Protein AF-N1PBR9-F1 (afdb_monomer_lite)

Structure (mmCIF, N/CA/C/O backbone):
data_AF-N1PBR9-F1
#
_entry.id   AF-N1PBR9-F1
#
loop_
_atom_site.group_PDB
_atom_site.id
_atom_site.type_symbol
_atom_site.label_atom_id
_atom_site.label_alt_id
_atom_site.label_comp_id
_atom_site.label_asym_id
_atom_site.label_entity_id
_atom_site.label_seq_id
_atom_site.pdbx_PDB_ins_code
_atom_site.Cartn_x
_atom_site.Cartn_y
_atom_site.Cartn_z
_atom_site.occupancy
_atom_site.B_iso_or_equiv
_atom_site.auth_seq_id
_atom_site.auth_comp_id
_atom_site.auth_asym_id
_atom_site.auth_atom_id
_atom_site.pdbx_PDB_model_num
ATOM 1 N N . MET A 1 1 ? -12.567 4.730 81.112 1.00 33.62 1 MET A N 1
ATOM 2 C CA . MET A 1 1 ? -11.938 4.204 82.342 1.00 33.62 1 MET A CA 1
ATOM 3 C C . MET A 1 1 ? -12.317 2.742 82.436 1.00 33.62 1 MET A C 1
ATOM 5 O O . MET A 1 1 ? -13.503 2.486 82.541 1.00 33.62 1 MET A O 1
ATOM 9 N N . ALA A 1 2 ? -11.451 1.747 82.374 1.00 33.56 2 ALA A N 1
ATOM 10 C CA . ALA A 1 2 ? -10.069 1.577 81.931 1.00 33.56 2 ALA A CA 1
ATOM 11 C C . ALA A 1 2 ? -9.987 0.059 81.630 1.00 33.56 2 ALA A C 1
ATOM 13 O O . ALA A 1 2 ? -10.599 -0.722 82.354 1.00 33.56 2 ALA A O 1
ATOM 14 N N . ASP A 1 3 ? -9.549 -0.323 80.434 1.00 34.41 3 ASP A N 1
ATOM 15 C CA . ASP A 1 3 ? -8.311 -1.086 80.205 1.00 34.41 3 ASP A CA 1
ATOM 16 C C . ASP A 1 3 ? -8.097 -2.312 81.109 1.00 34.41 3 ASP A C 1
ATOM 18 O O . ASP A 1 3 ? -7.864 -2.178 82.310 1.00 34.41 3 ASP A O 1
ATOM 22 N N . ASN A 1 4 ? -8.113 -3.507 80.505 1.00 34.72 4 ASN A N 1
ATOM 23 C CA . ASN A 1 4 ? -6.909 -4.336 80.349 1.00 34.72 4 ASN A CA 1
ATOM 24 C C . ASN A 1 4 ? -7.246 -5.730 79.780 1.00 34.72 4 ASN A C 1
ATOM 26 O O . ASN A 1 4 ? -7.845 -6.572 80.445 1.00 34.72 4 ASN A O 1
ATOM 30 N N . ASP A 1 5 ? -6.782 -5.956 78.552 1.00 43.47 5 ASP A N 1
ATOM 31 C CA . ASP A 1 5 ? -6.245 -7.232 78.048 1.00 43.47 5 ASP A CA 1
ATOM 32 C C . ASP A 1 5 ? -5.007 -7.644 78.898 1.00 43.47 5 ASP A C 1
ATOM 34 O O . ASP A 1 5 ? -4.444 -6.751 79.545 1.00 43.47 5 ASP A O 1
ATOM 38 N N . PRO A 1 6 ? -4.501 -8.909 78.916 1.00 52.16 6 PRO A N 1
ATOM 39 C CA . PRO A 1 6 ? -3.874 -9.474 77.708 1.00 52.16 6 PRO A CA 1
ATOM 40 C C . PRO A 1 6 ? -3.752 -11.018 77.556 1.00 52.16 6 PRO A C 1
ATOM 42 O O . PRO A 1 6 ? -3.771 -11.793 78.505 1.00 52.16 6 PRO A O 1
ATOM 45 N N . ALA A 1 7 ? -3.524 -11.407 76.294 1.00 33.56 7 ALA A N 1
ATOM 46 C CA . ALA A 1 7 ? -2.543 -12.363 75.741 1.00 33.56 7 ALA A CA 1
ATOM 47 C C . ALA A 1 7 ? -2.193 -13.696 76.452 1.00 33.56 7 ALA A C 1
ATOM 49 O O . ALA A 1 7 ? -1.732 -13.731 77.589 1.00 33.56 7 ALA A O 1
ATOM 50 N N . GLY A 1 8 ? -2.172 -14.790 75.672 1.00 28.12 8 GLY A N 1
ATOM 51 C CA . GLY A 1 8 ? -1.494 -16.039 76.055 1.00 28.12 8 GLY A CA 1
ATOM 52 C C . GLY A 1 8 ? -1.524 -17.138 74.986 1.00 28.12 8 GLY A C 1
ATOM 53 O O . GLY A 1 8 ? -2.580 -17.645 74.644 1.00 28.12 8 GLY A O 1
ATOM 54 N N . ALA A 1 9 ? -0.354 -17.490 74.455 1.00 30.72 9 ALA A N 1
ATOM 55 C CA . ALA A 1 9 ? -0.103 -18.292 73.256 1.00 30.72 9 ALA A CA 1
ATOM 56 C C . ALA A 1 9 ? -0.171 -19.843 73.385 1.00 30.72 9 ALA A C 1
ATOM 58 O O . ALA A 1 9 ? -0.004 -20.403 74.460 1.00 30.72 9 ALA A O 1
ATOM 59 N N . SER A 1 10 ? -0.178 -20.491 72.205 1.00 28.92 10 SER A N 1
ATOM 60 C CA . SER A 1 10 ? 0.671 -21.646 71.814 1.00 28.92 10 SER A CA 1
ATOM 61 C C . SER A 1 10 ? 0.211 -23.114 72.013 1.00 28.92 10 SER A C 1
ATOM 63 O O . SER A 1 10 ? 0.213 -23.654 73.109 1.00 28.92 10 SER A O 1
ATOM 65 N N . ALA A 1 11 ? 0.017 -23.773 70.857 1.00 29.67 11 ALA A N 1
ATOM 66 C CA . ALA A 1 11 ? 0.585 -25.060 70.401 1.00 29.67 11 ALA A CA 1
ATOM 67 C C . ALA A 1 11 ? 0.164 -26.460 70.942 1.00 29.67 11 ALA A C 1
ATOM 69 O O . ALA A 1 11 ? 0.349 -26.806 72.099 1.00 29.67 11 ALA A O 1
ATOM 70 N N . ARG A 1 12 ? -0.107 -27.318 69.931 1.00 26.86 12 ARG A N 1
ATOM 71 C CA . ARG A 1 12 ? 0.251 -28.751 69.718 1.00 26.86 12 ARG A CA 1
ATOM 72 C C . ARG A 1 12 ? -0.557 -29.903 70.351 1.00 26.86 12 ARG A C 1
ATOM 74 O O . ARG A 1 12 ? -0.462 -30.141 71.540 1.00 26.86 12 ARG A O 1
ATOM 81 N N . SER A 1 13 ? -1.075 -30.741 69.426 1.00 26.36 13 SER A N 1
ATOM 82 C CA . SER A 1 13 ? -0.966 -32.225 69.337 1.00 26.36 13 SER A CA 1
ATOM 83 C C . SER A 1 13 ? -1.618 -33.032 70.483 1.00 26.36 13 SER A C 1
ATOM 85 O O . SER A 1 13 ? -1.345 -32.791 71.643 1.00 26.36 13 SER A O 1
ATOM 87 N N . THR A 1 14 ? -2.411 -34.094 70.303 1.00 27.39 14 THR A N 1
ATOM 88 C CA . THR A 1 14 ? -2.142 -35.354 69.577 1.00 27.39 14 THR A CA 1
ATOM 89 C C . THR A 1 14 ? -3.382 -36.275 69.735 1.00 27.39 14 THR A C 1
ATOM 91 O O . THR A 1 14 ? -4.002 -36.236 70.790 1.00 27.39 14 THR A O 1
ATOM 94 N N . THR A 1 15 ? -3.690 -37.118 68.732 1.00 27.70 15 THR A N 1
ATOM 95 C CA . THR A 1 15 ? -4.330 -38.470 68.785 1.00 27.70 15 THR A CA 1
ATOM 96 C C . THR A 1 15 ? -5.423 -38.814 69.811 1.00 27.70 15 THR A C 1
ATOM 98 O O . THR A 1 15 ? -5.169 -38.770 71.005 1.00 27.70 15 THR A O 1
ATOM 101 N N . THR A 1 16 ? -6.515 -39.454 69.352 1.00 29.06 16 THR A N 1
ATOM 102 C CA . THR A 1 16 ? -6.900 -40.837 69.749 1.00 29.06 16 THR A CA 1
ATOM 103 C C . THR A 1 16 ? -7.915 -41.438 68.758 1.00 29.06 16 THR A C 1
ATOM 105 O O . THR A 1 16 ? -8.771 -40.746 68.218 1.00 29.06 16 THR A O 1
ATOM 108 N N . LYS A 1 17 ? -7.732 -42.737 68.494 1.00 28.59 17 LYS A N 1
ATOM 109 C CA . LYS A 1 17 ? -8.441 -43.648 67.581 1.00 28.59 17 LYS A CA 1
ATOM 110 C C . LYS A 1 17 ? -9.797 -44.135 68.128 1.00 28.59 17 LYS A C 1
ATOM 112 O O . LYS A 1 17 ? -9.914 -44.341 69.328 1.00 28.59 17 LYS A O 1
ATOM 117 N N . MET A 1 18 ? -10.707 -44.509 67.225 1.00 27.50 18 MET A N 1
ATOM 118 C CA . MET A 1 18 ? -11.674 -45.629 67.329 1.00 27.50 18 MET A CA 1
ATOM 119 C C . MET A 1 18 ? -12.255 -45.802 65.911 1.00 27.50 18 MET A C 1
ATOM 121 O O . MET A 1 18 ? -12.870 -44.876 65.407 1.00 27.50 18 MET A O 1
ATOM 125 N N . HIS A 1 19 ? -11.869 -46.764 65.069 1.00 26.48 19 HIS A N 1
ATOM 126 C CA . HIS A 1 19 ? -11.998 -48.228 65.108 1.00 26.48 19 HIS A CA 1
ATOM 127 C C . HIS A 1 19 ? -13.442 -48.725 65.270 1.00 26.48 19 HIS A C 1
ATOM 129 O O . HIS A 1 19 ? -13.967 -48.803 66.376 1.00 26.48 19 HIS A O 1
ATOM 135 N N . SER A 1 20 ? -14.058 -49.076 64.140 1.00 29.73 20 SER A N 1
ATOM 136 C CA . SER A 1 20 ? -15.074 -50.124 64.020 1.00 29.73 20 SER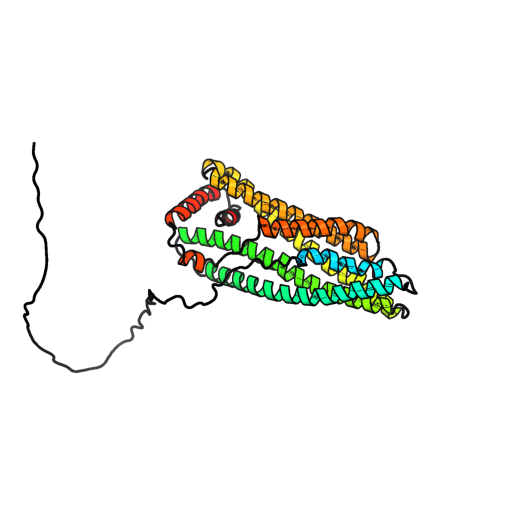 A CA 1
ATOM 137 C C . SER A 1 20 ? -14.987 -50.700 62.602 1.00 29.73 20 SER A C 1
ATOM 139 O O . SER A 1 20 ? -15.473 -50.120 61.635 1.00 29.73 20 SER A O 1
ATOM 141 N N . ASP A 1 21 ? -14.245 -51.800 62.525 1.00 26.98 21 ASP A N 1
ATOM 142 C CA . ASP A 1 21 ? -14.400 -52.957 61.635 1.00 26.98 21 ASP A CA 1
ATOM 143 C C . ASP A 1 21 ? -15.890 -53.326 61.422 1.00 26.98 21 ASP A C 1
ATOM 145 O O . ASP A 1 21 ? -16.723 -52.971 62.248 1.00 26.98 21 ASP A O 1
ATOM 149 N N . VAL A 1 22 ? -16.389 -54.080 60.442 1.00 27.45 22 VAL A N 1
ATOM 150 C CA . VAL A 1 22 ? -15.920 -54.867 59.293 1.00 27.45 22 VAL A CA 1
ATOM 151 C C . VAL A 1 22 ? -17.232 -55.337 58.636 1.00 27.45 22 VAL A C 1
ATOM 153 O O . VAL A 1 22 ? -18.154 -55.716 59.352 1.00 27.45 22 VAL A O 1
ATOM 156 N N . HIS A 1 23 ? -17.338 -55.336 57.306 1.00 26.47 23 HIS A N 1
ATOM 157 C CA . HIS A 1 23 ? -17.746 -56.529 56.549 1.00 26.47 23 HIS A CA 1
ATOM 158 C C . HIS A 1 23 ? -17.636 -56.273 55.046 1.00 26.47 23 HIS A C 1
ATOM 160 O O . HIS A 1 23 ? -18.429 -55.569 54.428 1.00 26.47 23 HIS A O 1
ATOM 166 N N . ILE A 1 24 ? -16.598 -56.882 54.480 1.00 28.94 24 ILE A N 1
ATOM 167 C CA . ILE A 1 24 ? -16.508 -57.235 53.072 1.00 28.94 24 ILE A CA 1
ATOM 168 C C . ILE A 1 24 ? -17.339 -58.507 52.905 1.00 28.94 24 ILE A C 1
ATOM 170 O O . ILE A 1 24 ? -17.034 -59.512 53.545 1.00 28.94 24 ILE A O 1
ATOM 174 N N . GLU A 1 25 ? -18.312 -58.489 52.003 1.00 26.33 25 GLU A N 1
ATOM 175 C CA . GLU A 1 25 ? -18.668 -59.677 51.236 1.00 26.33 25 GLU A CA 1
ATOM 176 C C . GLU A 1 25 ? -18.738 -59.292 49.758 1.00 26.33 25 GLU A C 1
ATOM 178 O O . GLU A 1 25 ? -19.136 -58.190 49.381 1.00 26.33 25 GLU A O 1
ATOM 183 N N . LYS A 1 26 ? -18.176 -60.173 48.943 1.00 29.69 26 LYS A N 1
ATOM 184 C CA . LYS A 1 26 ? -17.685 -59.950 47.590 1.00 29.69 26 LYS A CA 1
ATOM 185 C C . LYS A 1 26 ? -18.401 -60.947 46.680 1.00 29.69 26 LYS A C 1
ATOM 187 O O . LYS A 1 26 ? -18.638 -62.067 47.113 1.00 29.69 26 LYS A O 1
ATOM 192 N N . GLN A 1 27 ? -18.540 -60.557 45.409 1.00 26.22 27 GLN A N 1
ATOM 193 C CA . GLN A 1 27 ? -18.928 -61.343 44.219 1.00 26.22 27 GLN A CA 1
ATOM 194 C C . GLN A 1 27 ? -20.432 -61.433 43.929 1.00 26.22 27 GLN A C 1
ATOM 196 O O . GLN A 1 27 ? -21.230 -61.603 44.834 1.00 26.22 27 GLN A O 1
ATOM 201 N N . ALA A 1 28 ? -20.905 -61.427 42.683 1.00 27.44 28 ALA A N 1
ATOM 202 C CA . ALA A 1 28 ? -20.399 -61.063 41.352 1.00 27.44 28 ALA A CA 1
ATOM 203 C C . ALA A 1 28 ? -21.596 -61.276 40.396 1.00 27.44 28 ALA A C 1
ATOM 205 O O . ALA A 1 28 ? -22.366 -62.211 40.614 1.00 27.44 28 ALA A O 1
ATOM 206 N N . GLY A 1 29 ? -21.744 -60.470 39.340 1.00 25.52 29 GLY A N 1
ATOM 207 C CA . GLY A 1 29 ? -22.698 -60.754 38.257 1.00 25.52 29 GLY A CA 1
ATOM 208 C C . GLY A 1 29 ? -23.013 -59.550 37.366 1.00 25.52 29 GLY A C 1
ATOM 209 O O . GLY A 1 29 ? -23.749 -58.668 37.796 1.00 25.52 29 GLY A O 1
ATOM 210 N N . ASP A 1 30 ? -22.433 -59.563 36.159 1.00 26.23 30 ASP A N 1
ATOM 211 C CA . ASP A 1 30 ? -22.590 -58.676 34.984 1.00 26.23 30 ASP A CA 1
ATOM 212 C C . ASP A 1 30 ? -23.921 -57.914 34.881 1.00 26.23 30 ASP A C 1
ATOM 214 O O . ASP A 1 30 ? -25.004 -58.490 34.968 1.00 26.23 30 ASP A O 1
ATOM 218 N N . GLU A 1 31 ? -23.894 -56.581 34.800 1.00 28.83 31 GLU A N 1
ATOM 219 C CA . GLU A 1 31 ? -23.613 -55.743 33.610 1.00 28.83 31 GLU A CA 1
ATOM 220 C C . GLU A 1 31 ? -24.717 -55.791 32.541 1.00 28.83 31 GLU A C 1
ATOM 222 O O . GLU A 1 31 ? -24.696 -56.545 31.570 1.00 28.83 31 GLU A O 1
ATOM 227 N N . GLY A 1 32 ? -25.688 -54.891 32.724 1.00 25.67 32 GLY A N 1
ATOM 228 C CA . GLY A 1 32 ? -26.696 -54.531 31.743 1.00 25.67 32 GLY A CA 1
ATOM 229 C C . GLY A 1 32 ? -26.711 -53.023 31.484 1.00 25.67 32 GLY A C 1
ATOM 230 O O . GLY A 1 32 ? -26.728 -52.214 32.407 1.00 25.67 32 GLY A O 1
ATOM 231 N N . SER A 1 33 ? -26.841 -52.686 30.202 1.00 28.17 33 SER A N 1
ATOM 232 C CA . SER A 1 33 ? -27.353 -51.428 29.641 1.00 28.17 33 SER A CA 1
ATOM 233 C C . SER A 1 33 ? -26.440 -50.189 29.616 1.00 28.17 33 SER A C 1
ATOM 235 O O . SER A 1 33 ? -25.954 -49.654 30.604 1.00 28.17 33 SER A O 1
ATOM 237 N N . THR A 1 34 ? -26.260 -49.724 28.385 1.00 30.27 34 THR A N 1
ATOM 238 C CA . THR A 1 34 ? -25.451 -48.612 27.899 1.00 30.27 34 THR A CA 1
ATOM 239 C C . THR A 1 34 ? -25.966 -47.238 28.339 1.00 30.27 34 THR A C 1
ATOM 241 O O . THR A 1 34 ? -26.946 -46.735 27.789 1.00 30.27 34 THR A O 1
ATOM 244 N N . LEU A 1 35 ? -25.219 -46.582 29.227 1.00 27.52 35 LEU A N 1
ATOM 245 C CA . LEU A 1 35 ? -25.154 -45.127 29.377 1.00 27.52 35 LEU A CA 1
ATOM 246 C C . LEU A 1 35 ? -23.745 -44.700 28.947 1.00 27.52 35 LEU A C 1
ATOM 248 O O . LEU A 1 35 ? -22.765 -45.022 29.613 1.00 27.52 35 LEU A O 1
ATOM 252 N N . ARG A 1 36 ? -23.621 -44.041 27.786 1.00 26.59 36 ARG A N 1
ATOM 253 C CA . ARG A 1 36 ? -22.345 -43.460 27.351 1.00 26.59 36 ARG A CA 1
ATOM 254 C C . ARG A 1 36 ? -22.194 -42.085 27.977 1.00 26.59 36 ARG A C 1
ATOM 256 O O . ARG A 1 36 ? -22.931 -41.154 27.665 1.00 26.59 36 ARG A O 1
ATOM 263 N N . ASP A 1 37 ? -21.239 -42.065 28.886 1.00 26.28 37 ASP A N 1
ATOM 264 C CA . ASP A 1 37 ? -20.917 -41.017 29.821 1.00 26.28 37 ASP A CA 1
ATOM 265 C C . ASP A 1 37 ? -20.308 -39.780 29.155 1.00 26.28 37 ASP A C 1
ATOM 267 O O . ASP A 1 37 ? -19.660 -39.828 28.105 1.00 26.28 37 ASP A O 1
ATOM 271 N N . SER A 1 38 ? -20.553 -38.661 29.817 1.00 26.28 38 SER A N 1
ATOM 272 C CA . SER A 1 38 ? -20.124 -37.325 29.455 1.00 26.28 38 SER A CA 1
ATOM 273 C C . SER A 1 38 ? -18.649 -37.167 29.812 1.00 26.28 38 SER A C 1
ATOM 275 O O . SER A 1 38 ? -18.298 -37.102 30.985 1.00 26.28 38 SER A O 1
ATOM 277 N N . SER A 1 39 ? -17.764 -37.055 28.818 1.00 24.52 39 SER A N 1
ATOM 278 C CA . SER A 1 39 ? -16.369 -36.678 29.063 1.00 24.52 39 SER A CA 1
ATOM 279 C C . SER A 1 39 ? -16.293 -35.183 29.388 1.00 24.52 39 SER A C 1
ATOM 281 O O . SER A 1 39 ? -16.106 -34.330 28.516 1.00 24.52 39 SER A O 1
ATOM 283 N N . VAL A 1 40 ? -16.497 -34.879 30.667 1.00 27.53 40 VAL A N 1
ATOM 284 C CA . VAL A 1 40 ? -16.118 -33.631 31.323 1.00 27.53 40 VAL A CA 1
ATOM 285 C C . VAL A 1 40 ? -14.619 -33.440 31.098 1.00 27.53 40 VAL A C 1
ATOM 287 O O . VAL A 1 40 ? -13.805 -34.212 31.598 1.00 27.53 40 VAL A O 1
ATOM 290 N N . TYR A 1 41 ? -14.244 -32.428 30.315 1.00 25.72 41 TYR A N 1
ATOM 291 C CA . TYR A 1 41 ? -12.859 -31.977 30.269 1.00 25.72 41 TYR A CA 1
ATOM 292 C C . TYR A 1 41 ? -12.533 -31.359 31.629 1.00 25.72 41 TYR A C 1
ATOM 294 O O . TYR A 1 41 ? -12.964 -30.246 31.933 1.00 25.72 41 TYR A O 1
ATOM 302 N N . HIS A 1 42 ? -11.809 -32.120 32.446 1.00 23.45 42 HIS A N 1
ATOM 303 C CA . HIS A 1 42 ? -11.084 -31.607 33.595 1.00 23.45 42 HIS A CA 1
ATOM 304 C C . HIS A 1 42 ? -10.135 -30.513 33.087 1.00 23.45 42 HIS A C 1
ATOM 306 O O . HIS A 1 42 ? -9.304 -30.755 32.211 1.00 23.45 42 HIS A O 1
ATOM 312 N N . VAL A 1 43 ? -10.316 -29.291 33.581 1.00 30.70 43 VAL A N 1
ATOM 313 C CA . VAL A 1 43 ? -9.314 -28.234 33.460 1.00 30.70 43 VAL A CA 1
ATOM 314 C C . VAL A 1 43 ? -8.227 -28.603 34.461 1.00 30.70 43 VAL A C 1
ATOM 316 O O . VAL A 1 43 ? -8.448 -28.508 35.666 1.00 30.70 43 VAL A O 1
ATOM 319 N N . ASP A 1 44 ? -7.099 -29.105 33.964 1.00 26.98 44 ASP A N 1
ATOM 320 C CA . ASP A 1 44 ? -5.870 -29.180 34.748 1.00 26.98 44 ASP A CA 1
ATOM 321 C C . ASP A 1 44 ? -5.356 -27.749 34.945 1.00 26.98 44 ASP A C 1
ATOM 323 O O . ASP A 1 44 ? -4.733 -27.155 34.061 1.00 26.98 44 ASP A O 1
ATOM 327 N N 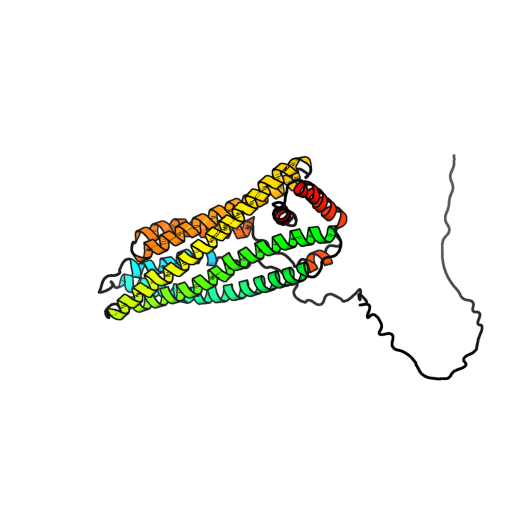. ASP A 1 45 ? -5.660 -27.181 36.110 1.00 37.97 45 ASP A N 1
ATOM 328 C CA . ASP A 1 45 ? -4.906 -26.066 36.668 1.00 37.97 45 ASP A CA 1
ATOM 329 C C . ASP A 1 45 ? -3.497 -26.573 37.017 1.00 37.97 45 ASP A C 1
ATOM 331 O O . ASP A 1 45 ? -3.339 -27.584 37.700 1.00 37.97 45 ASP A O 1
ATOM 335 N N . HIS A 1 46 ? -2.478 -25.840 36.559 1.00 36.16 46 HIS A N 1
ATOM 336 C CA . HIS A 1 46 ? -1.037 -26.102 36.712 1.00 36.16 46 HIS A CA 1
ATOM 337 C C . HIS A 1 46 ? -0.378 -27.023 35.673 1.00 36.16 46 HIS A C 1
ATOM 339 O O . HIS A 1 46 ? 0.253 -28.024 36.007 1.00 36.16 46 HIS A O 1
ATOM 345 N N . GLN A 1 47 ? -0.352 -26.578 34.415 1.00 27.64 47 GLN A N 1
ATOM 346 C CA . GLN A 1 47 ? 0.795 -26.865 33.549 1.00 27.64 47 GLN A CA 1
ATOM 347 C C . GLN A 1 47 ? 1.776 -25.680 33.598 1.00 27.64 47 GLN A C 1
ATOM 349 O O . GLN A 1 47 ? 1.370 -24.554 33.299 1.00 27.64 47 GLN A O 1
ATOM 354 N N . PRO A 1 48 ? 3.056 -25.879 33.976 1.00 30.36 48 PRO A N 1
ATOM 355 C CA . PRO A 1 48 ? 4.061 -24.840 33.816 1.00 30.36 48 PRO A CA 1
ATOM 356 C C . PRO A 1 48 ? 4.176 -24.524 32.324 1.00 30.36 48 PRO A C 1
ATOM 358 O O . PRO A 1 48 ? 4.338 -25.425 31.500 1.00 30.36 48 PRO A O 1
ATOM 361 N N . ILE A 1 49 ? 4.039 -23.240 31.994 1.00 39.22 49 ILE A N 1
ATOM 362 C CA . ILE A 1 49 ? 4.169 -22.688 30.646 1.00 39.22 49 ILE A CA 1
ATOM 363 C C . ILE A 1 49 ? 5.559 -23.069 30.129 1.00 39.22 49 ILE A C 1
ATOM 365 O O . ILE A 1 49 ? 6.551 -22.424 30.452 1.00 39.22 49 ILE A O 1
ATOM 369 N N . GLY A 1 50 ? 5.644 -24.157 29.366 1.00 33.47 50 GLY A N 1
ATOM 370 C CA . GLY A 1 50 ? 6.804 -24.419 28.529 1.00 33.47 50 GLY A CA 1
ATOM 371 C C . GLY A 1 50 ? 6.883 -23.322 27.473 1.00 33.47 50 GLY A C 1
ATOM 372 O O . GLY A 1 50 ? 5.846 -22.950 26.922 1.00 33.47 50 GLY A O 1
ATOM 373 N N . ASP A 1 51 ? 8.097 -22.827 27.216 1.00 38.97 51 ASP A N 1
ATOM 374 C CA . ASP A 1 51 ? 8.488 -21.743 26.297 1.00 38.97 51 ASP A CA 1
ATOM 375 C C . ASP A 1 51 ? 8.084 -21.981 24.823 1.00 38.97 51 ASP A C 1
ATOM 377 O O . ASP A 1 51 ? 8.898 -21.964 23.899 1.00 38.97 51 ASP A O 1
ATOM 381 N N . SER A 1 52 ? 6.804 -22.219 24.562 1.00 41.41 52 SER A N 1
ATOM 382 C CA . SER A 1 52 ? 6.244 -22.171 23.221 1.00 41.41 52 SER A CA 1
ATOM 383 C C . SER A 1 52 ? 6.096 -20.695 22.858 1.00 41.41 52 SER A C 1
ATOM 385 O O . SER A 1 52 ? 5.444 -19.961 23.604 1.00 41.41 52 SER A O 1
ATOM 387 N N . PRO A 1 53 ? 6.692 -20.217 21.750 1.00 50.19 53 PRO A N 1
ATOM 388 C CA . PRO A 1 53 ? 6.624 -18.809 21.394 1.00 50.19 53 PRO A CA 1
ATOM 389 C C . PRO A 1 53 ? 5.159 -18.409 21.229 1.00 50.19 53 PRO A C 1
ATOM 391 O O . PRO A 1 53 ? 4.465 -18.900 20.337 1.00 50.19 53 PRO A O 1
ATOM 394 N N . VAL A 1 54 ? 4.697 -17.530 22.118 1.00 56.50 54 VAL A N 1
ATOM 395 C CA . VAL A 1 54 ? 3.331 -17.007 22.126 1.00 56.50 54 VAL A CA 1
ATOM 396 C C . VAL A 1 54 ? 2.997 -16.493 20.722 1.00 56.50 54 VAL A C 1
ATOM 398 O O . VAL A 1 54 ? 3.752 -15.673 20.181 1.00 56.50 54 VAL A O 1
ATOM 401 N N . PRO A 1 55 ? 1.900 -16.957 20.095 1.00 58.47 55 PRO A N 1
ATOM 402 C CA . PRO A 1 55 ? 1.545 -16.508 18.762 1.00 58.47 55 PRO A CA 1
ATOM 403 C C . PRO A 1 55 ? 1.144 -15.029 18.835 1.00 58.47 55 PRO A C 1
ATOM 405 O O . PRO A 1 55 ? 0.150 -14.650 19.463 1.00 58.47 55 PRO A O 1
ATOM 408 N N . LYS A 1 56 ? 1.984 -14.194 18.220 1.00 64.06 56 LYS A N 1
ATOM 409 C CA . LYS A 1 56 ? 1.941 -12.734 18.278 1.00 64.06 56 LYS A CA 1
ATOM 410 C C . LYS A 1 56 ? 1.790 -12.179 16.870 1.00 64.06 56 LYS A C 1
ATOM 412 O O . LYS A 1 56 ? 2.586 -12.518 15.993 1.00 64.06 56 LYS A O 1
ATOM 417 N N . TYR A 1 57 ? 0.808 -11.304 16.672 1.00 59.94 57 TYR A N 1
ATOM 418 C CA . TYR A 1 57 ? 0.750 -10.472 15.479 1.00 59.94 57 TYR A CA 1
ATOM 419 C C . TYR A 1 57 ? 1.918 -9.491 15.539 1.00 59.94 57 TYR A C 1
ATOM 421 O O . TYR A 1 57 ? 2.024 -8.689 16.474 1.00 59.94 57 TYR A O 1
ATOM 429 N N . ARG A 1 58 ? 2.824 -9.603 14.569 1.00 63.38 58 ARG A N 1
ATOM 430 C CA . ARG A 1 58 ? 3.959 -8.698 14.421 1.00 63.38 58 ARG A CA 1
ATOM 431 C C . ARG A 1 58 ? 3.696 -7.810 13.228 1.00 63.38 58 ARG A C 1
ATOM 433 O O . ARG A 1 58 ? 3.497 -8.317 12.128 1.00 63.38 58 ARG A O 1
ATOM 440 N N . ASN A 1 59 ? 3.754 -6.505 13.446 1.00 59.44 59 ASN A N 1
ATOM 441 C CA . ASN A 1 59 ? 3.754 -5.521 12.384 1.00 59.44 59 ASN A CA 1
ATOM 442 C C . ASN A 1 59 ? 5.067 -5.663 11.602 1.00 59.44 59 ASN A C 1
ATOM 444 O O . ASN A 1 59 ? 6.088 -5.051 11.925 1.00 59.44 59 ASN A O 1
ATOM 448 N N . SER A 1 60 ? 5.057 -6.549 10.609 1.00 58.16 60 SER A N 1
ATOM 449 C CA . SER A 1 60 ? 6.223 -6.860 9.792 1.00 58.16 60 SER A CA 1
ATOM 450 C C . SER A 1 60 ? 6.324 -5.989 8.555 1.00 58.16 60 SER A C 1
ATOM 452 O O . SER A 1 60 ? 7.162 -6.310 7.724 1.00 58.16 60 SER A O 1
ATOM 454 N N . LEU A 1 61 ? 5.543 -4.900 8.470 1.00 53.03 61 LEU A N 1
ATOM 455 C CA . LEU A 1 61 ? 5.575 -3.947 7.368 1.00 53.03 61 LEU A CA 1
ATOM 456 C C . LEU A 1 61 ? 7.029 -3.513 7.129 1.00 53.03 61 LEU A C 1
ATOM 458 O O . LEU A 1 61 ? 7.600 -2.704 7.879 1.00 53.03 61 LEU A O 1
ATOM 462 N N . LEU A 1 62 ? 7.672 -4.138 6.146 1.00 53.06 62 LEU A N 1
ATOM 463 C CA . LEU A 1 62 ? 9.048 -3.842 5.807 1.00 53.06 62 LEU A CA 1
ATOM 464 C C . LEU A 1 62 ? 9.063 -2.430 5.221 1.00 53.06 62 LEU A C 1
ATOM 466 O O . LEU A 1 62 ? 8.143 -2.000 4.525 1.00 53.06 62 LEU A O 1
ATOM 470 N N . ALA A 1 63 ? 10.138 -1.686 5.488 1.00 50.31 63 ALA A N 1
ATOM 471 C CA . ALA A 1 63 ? 10.344 -0.357 4.904 1.00 50.31 63 ALA A CA 1
ATOM 472 C C . ALA A 1 63 ? 10.301 -0.376 3.355 1.00 50.31 63 ALA A C 1
ATOM 474 O O . ALA A 1 63 ? 10.178 0.671 2.724 1.00 50.31 63 ALA A O 1
ATOM 475 N N . VAL A 1 64 ? 10.361 -1.577 2.764 1.00 52.56 64 VAL A N 1
ATOM 476 C CA . VAL A 1 64 ? 10.294 -1.907 1.337 1.00 52.56 64 VAL A CA 1
ATOM 477 C C . VAL A 1 64 ? 8.996 -1.437 0.661 1.00 52.56 64 VAL A C 1
ATOM 479 O O . VAL A 1 64 ? 9.017 -1.173 -0.533 1.00 52.56 64 VAL A O 1
ATOM 482 N N . ILE A 1 65 ? 7.900 -1.194 1.389 1.00 50.38 65 ILE A N 1
ATOM 483 C CA . ILE A 1 65 ? 6.658 -0.653 0.794 1.00 50.38 65 ILE A CA 1
ATOM 484 C C . ILE A 1 65 ? 6.863 0.734 0.160 1.00 50.38 65 ILE A C 1
ATOM 486 O O . ILE A 1 65 ? 6.261 1.041 -0.865 1.00 50.38 65 ILE A O 1
ATOM 490 N N . GLY A 1 66 ? 7.785 1.549 0.689 1.00 52.09 66 GLY A N 1
ATOM 491 C CA . GLY A 1 66 ? 8.186 2.811 0.049 1.00 52.09 66 GLY A CA 1
ATOM 492 C C . GLY A 1 66 ? 9.017 2.634 -1.233 1.00 52.09 66 GLY A C 1
ATOM 493 O O . GLY A 1 66 ? 9.285 3.610 -1.927 1.00 52.09 66 GLY A O 1
ATOM 494 N N . TYR A 1 67 ? 9.433 1.406 -1.556 1.00 62.34 67 TYR A N 1
ATOM 495 C CA . TYR A 1 67 ? 10.286 1.081 -2.698 1.00 62.34 67 TYR A CA 1
ATOM 496 C C . TYR A 1 67 ? 9.512 0.541 -3.902 1.00 62.34 67 TYR A C 1
ATOM 498 O O . TYR A 1 67 ? 10.137 0.354 -4.942 1.00 62.34 67 TYR A O 1
ATOM 506 N N . LEU A 1 68 ? 8.196 0.303 -3.830 1.00 64.69 68 LEU A N 1
ATOM 507 C CA . LEU A 1 68 ? 7.430 -0.109 -5.016 1.00 64.69 68 LEU A CA 1
ATOM 508 C C . LEU A 1 68 ? 7.390 1.012 -6.062 1.00 64.69 68 LEU A C 1
ATOM 510 O O . LEU A 1 68 ? 7.744 0.770 -7.213 1.00 64.69 68 LEU A O 1
ATOM 514 N N . ASP A 1 69 ? 7.083 2.242 -5.641 1.00 69.81 69 ASP A N 1
ATOM 515 C CA . ASP A 1 69 ? 7.159 3.436 -6.498 1.00 69.81 69 ASP A CA 1
ATOM 516 C C . ASP A 1 69 ? 8.566 3.624 -7.080 1.00 69.81 69 ASP A C 1
ATOM 518 O O . ASP A 1 69 ? 8.733 3.973 -8.248 1.00 69.81 69 ASP A O 1
ATOM 522 N N . LEU A 1 70 ? 9.591 3.347 -6.266 1.00 72.94 70 LEU A N 1
ATOM 523 C CA . LEU A 1 70 ? 10.982 3.448 -6.688 1.00 72.94 70 LEU A CA 1
ATOM 524 C C . LEU A 1 70 ? 11.339 2.366 -7.709 1.00 72.94 70 LEU A C 1
ATOM 526 O O . LEU A 1 70 ? 11.956 2.683 -8.714 1.00 72.94 70 LEU A O 1
ATOM 530 N N . THR A 1 71 ? 10.954 1.113 -7.454 1.00 74.12 71 THR A N 1
ATOM 531 C CA . THR A 1 71 ? 11.241 -0.048 -8.310 1.00 74.12 71 THR A CA 1
ATOM 532 C C . THR A 1 71 ? 10.559 0.099 -9.659 1.00 74.12 71 THR A C 1
ATOM 534 O O . THR A 1 71 ? 11.166 -0.192 -10.684 1.00 74.12 71 THR A O 1
ATOM 537 N N . ASN A 1 72 ? 9.320 0.583 -9.646 1.00 75.94 72 ASN A N 1
ATOM 538 C CA . ASN A 1 72 ? 8.577 0.933 -10.841 1.00 75.94 72 ASN A CA 1
ATOM 539 C C . ASN A 1 72 ? 9.335 2.004 -11.645 1.00 75.94 72 ASN A C 1
ATOM 541 O O . ASN A 1 72 ? 9.693 1.761 -12.788 1.00 75.94 72 ASN A O 1
ATOM 545 N N . ALA A 1 73 ? 9.756 3.098 -11.000 1.00 81.44 73 ALA A N 1
ATOM 546 C CA . ALA A 1 73 ? 10.504 4.176 -11.651 1.00 81.44 73 ALA A CA 1
ATOM 547 C C . ALA A 1 73 ? 11.898 3.786 -12.201 1.00 81.44 73 ALA A C 1
ATOM 549 O O . ALA A 1 73 ? 12.528 4.593 -12.891 1.00 81.44 73 ALA A O 1
ATOM 550 N N . LEU A 1 74 ? 12.416 2.584 -11.915 1.00 82.81 74 LEU A N 1
ATOM 551 C CA . LEU A 1 74 ? 13.704 2.115 -12.447 1.00 82.81 74 LEU A CA 1
ATOM 552 C C . LEU A 1 74 ? 13.655 1.751 -13.934 1.00 82.81 74 LEU A C 1
ATOM 554 O O . LEU A 1 74 ? 14.712 1.590 -14.550 1.00 82.81 74 LEU A O 1
ATOM 558 N N . ASP A 1 75 ? 12.463 1.649 -14.516 1.00 84.12 75 ASP A N 1
ATOM 559 C CA . ASP A 1 75 ? 12.262 1.518 -15.958 1.00 84.12 75 ASP A CA 1
ATOM 560 C C . ASP A 1 75 ? 12.495 2.840 -16.724 1.00 84.12 75 ASP A C 1
ATOM 562 O O . ASP A 1 75 ? 12.552 2.839 -17.957 1.00 84.12 75 ASP A O 1
ATOM 566 N N . PHE A 1 76 ? 12.739 3.953 -16.012 1.00 86.19 76 PHE A N 1
ATOM 567 C CA . PHE A 1 76 ? 13.033 5.279 -16.568 1.00 86.19 76 PHE A CA 1
ATOM 568 C C . PHE A 1 76 ? 14.001 5.265 -17.749 1.00 86.19 76 PHE A C 1
ATOM 570 O O . PHE A 1 76 ? 13.680 5.856 -18.786 1.00 86.19 76 PHE A O 1
ATOM 577 N N . PRO A 1 77 ? 15.165 4.589 -17.670 1.00 83.88 77 PRO A N 1
ATOM 578 C CA . PRO A 1 77 ? 16.102 4.606 -18.774 1.00 83.88 77 PRO A CA 1
ATOM 579 C C . PRO A 1 77 ? 15.528 3.946 -20.032 1.00 83.88 77 PRO A C 1
ATOM 581 O O . PRO A 1 77 ? 15.784 4.439 -21.131 1.00 83.88 77 PRO A O 1
ATOM 584 N N . ALA A 1 78 ? 14.752 2.865 -19.862 1.00 82.19 78 ALA A N 1
ATOM 585 C CA . ALA A 1 78 ? 14.115 2.101 -20.936 1.00 82.19 78 ALA A CA 1
ATOM 586 C C . ALA A 1 78 ? 13.020 2.907 -21.638 1.00 82.19 78 ALA A C 1
ATOM 588 O O . ALA A 1 78 ? 12.955 2.907 -22.864 1.00 82.19 78 ALA A O 1
ATOM 589 N N . ASN A 1 79 ? 12.227 3.659 -20.877 1.00 84.38 79 ASN A N 1
ATOM 590 C CA . ASN A 1 79 ? 11.114 4.425 -21.429 1.00 84.38 79 ASN A CA 1
ATOM 591 C C . ASN A 1 79 ? 11.544 5.794 -21.988 1.00 84.38 79 ASN A C 1
ATOM 593 O O . ASN A 1 79 ? 10.988 6.249 -22.987 1.00 84.38 79 ASN A O 1
ATOM 597 N N . VAL A 1 80 ? 12.549 6.456 -21.396 1.00 85.62 80 VAL A N 1
ATOM 598 C CA . VAL A 1 80 ? 12.989 7.799 -21.828 1.00 85.62 80 VAL A CA 1
ATOM 599 C C . VAL A 1 80 ? 13.998 7.758 -22.969 1.00 85.62 80 VAL A C 1
ATOM 601 O O . VAL A 1 80 ? 13.874 8.532 -23.917 1.00 85.62 80 VAL A O 1
ATOM 604 N N . TRP A 1 81 ? 14.975 6.849 -22.930 1.00 85.50 81 TRP A N 1
ATOM 605 C CA . TRP A 1 81 ? 15.964 6.695 -24.006 1.00 85.50 81 TRP A CA 1
ATOM 606 C C . TRP A 1 81 ? 15.627 5.518 -24.918 1.00 85.50 81 TRP A C 1
ATOM 608 O O . TRP A 1 81 ? 16.493 4.724 -25.293 1.00 85.50 81 TRP A O 1
ATOM 618 N N . ASN A 1 82 ? 14.355 5.456 -25.312 1.00 77.00 82 ASN A N 1
ATOM 619 C CA . ASN A 1 82 ? 13.770 4.439 -26.180 1.00 77.00 82 ASN A CA 1
ATOM 620 C C . ASN A 1 82 ? 14.099 4.681 -27.672 1.00 77.00 82 ASN A C 1
ATOM 622 O O . ASN A 1 82 ? 13.220 4.725 -28.531 1.00 77.00 82 ASN A O 1
ATOM 626 N N . GLN A 1 83 ? 15.376 4.909 -27.984 1.00 81.75 83 GLN A N 1
ATOM 627 C CA . GLN A 1 83 ? 15.876 5.147 -29.341 1.00 81.75 83 GLN A CA 1
ATOM 628 C C . GLN A 1 83 ? 16.819 4.022 -29.773 1.00 81.75 83 GLN A C 1
ATOM 630 O O . GLN A 1 83 ? 17.547 3.468 -28.951 1.00 81.75 83 GLN A O 1
ATOM 635 N N . VAL A 1 84 ? 16.840 3.699 -31.068 1.00 79.50 84 VAL A N 1
ATOM 636 C CA . VAL A 1 84 ? 17.742 2.683 -31.633 1.00 79.50 84 VAL A CA 1
ATOM 637 C C . VAL A 1 84 ? 18.817 3.378 -32.480 1.00 79.50 84 VAL A C 1
ATOM 639 O O . VAL A 1 84 ? 18.461 4.085 -33.421 1.00 79.50 84 VAL A O 1
ATOM 642 N N . PRO A 1 85 ? 20.119 3.183 -32.200 1.00 82.56 85 PRO A N 1
ATOM 643 C CA . PRO A 1 85 ? 20.681 2.396 -31.103 1.00 82.56 85 PRO A CA 1
ATOM 644 C C . PRO A 1 85 ? 20.572 3.108 -29.744 1.00 82.56 85 PRO A C 1
ATOM 646 O O . PRO A 1 85 ? 20.759 4.321 -29.635 1.00 82.56 85 PRO A O 1
ATOM 649 N N . VAL A 1 86 ? 20.348 2.325 -28.685 1.00 84.56 86 VAL A N 1
ATOM 650 C CA . VAL A 1 86 ? 20.273 2.845 -27.311 1.00 84.56 86 VAL A CA 1
ATOM 651 C C . VAL A 1 86 ? 21.652 3.386 -26.892 1.00 84.56 86 VAL A C 1
ATOM 653 O O . VAL A 1 86 ? 22.656 2.672 -27.062 1.00 84.56 86 VAL A O 1
ATOM 656 N N . PRO A 1 87 ? 21.742 4.610 -26.335 1.00 89.12 87 PRO A N 1
ATOM 657 C CA . PRO A 1 87 ? 23.015 5.191 -25.921 1.00 89.12 87 PRO A CA 1
ATOM 658 C C . PRO A 1 87 ? 23.651 4.400 -24.765 1.00 89.12 87 PRO A C 1
ATOM 660 O O . PRO A 1 87 ? 22.957 3.810 -23.937 1.00 89.12 87 PRO A O 1
ATOM 663 N N . LEU A 1 88 ? 24.989 4.381 -24.695 1.00 88.94 88 LEU A N 1
ATOM 664 C CA . LEU A 1 88 ? 25.731 3.535 -23.746 1.00 88.94 88 LEU A CA 1
ATOM 665 C C . LEU A 1 88 ? 25.356 3.809 -22.283 1.00 88.94 88 LEU A C 1
ATOM 667 O O . LEU A 1 88 ? 25.139 2.866 -21.528 1.00 88.94 88 LEU A O 1
ATOM 671 N N . PHE A 1 89 ? 25.240 5.082 -21.894 1.00 90.88 89 PHE A N 1
ATOM 672 C CA . PHE A 1 89 ? 24.864 5.436 -20.523 1.00 90.88 89 PHE A CA 1
ATOM 673 C C . PHE A 1 89 ? 23.470 4.892 -20.163 1.00 90.88 89 PHE A C 1
ATOM 675 O O . PHE A 1 89 ? 23.286 4.378 -19.064 1.00 90.88 89 PHE A O 1
ATOM 682 N N . ALA A 1 90 ? 22.512 4.919 -21.100 1.00 89.25 90 ALA A N 1
ATOM 683 C CA . ALA A 1 90 ? 21.176 4.379 -20.874 1.00 89.25 90 ALA A CA 1
ATOM 684 C C . ALA A 1 90 ? 21.210 2.854 -20.741 1.00 89.25 90 ALA A C 1
ATOM 686 O O . ALA A 1 90 ? 20.564 2.324 -19.849 1.00 89.25 90 ALA A O 1
ATOM 687 N N . LYS A 1 91 ? 22.032 2.145 -21.529 1.00 89.44 91 LYS A N 1
ATOM 688 C CA . LYS A 1 91 ? 22.237 0.691 -21.363 1.00 89.44 91 LYS A CA 1
ATOM 689 C C . LYS A 1 91 ? 22.759 0.332 -19.970 1.00 89.44 91 LYS A C 1
ATOM 691 O O . LYS A 1 91 ? 22.292 -0.639 -19.380 1.00 89.44 91 LYS A O 1
ATOM 696 N N . VAL A 1 92 ? 23.706 1.112 -19.441 1.00 91.12 92 VAL A N 1
ATOM 697 C CA . VAL A 1 92 ? 24.230 0.916 -18.077 1.00 91.12 92 VAL A CA 1
ATOM 698 C C . VAL A 1 92 ? 23.123 1.135 -17.044 1.00 91.12 92 VAL A C 1
ATOM 700 O O . VAL A 1 92 ? 22.928 0.289 -16.174 1.00 91.12 92 VAL A O 1
ATOM 703 N N . LEU A 1 93 ? 22.355 2.221 -17.171 1.00 90.50 93 LEU A N 1
ATOM 704 C CA . LEU A 1 93 ? 21.243 2.512 -16.265 1.00 90.50 93 LEU A CA 1
ATOM 705 C C . LEU A 1 93 ? 20.125 1.459 -16.341 1.00 90.50 93 LEU A C 1
ATOM 707 O O . LEU A 1 93 ? 19.623 1.057 -15.298 1.00 90.50 93 LEU A O 1
ATOM 711 N N . MET A 1 94 ? 19.777 0.962 -17.533 1.00 89.62 94 MET A N 1
ATOM 712 C CA . MET A 1 94 ? 18.819 -0.141 -17.717 1.00 89.62 94 MET A CA 1
ATOM 713 C C . MET A 1 94 ? 19.299 -1.422 -17.032 1.00 89.62 94 MET A C 1
ATOM 715 O O . MET A 1 94 ? 18.506 -2.110 -16.400 1.00 89.62 94 MET A O 1
ATOM 719 N N . GLY A 1 95 ? 20.594 -1.740 -17.128 1.00 89.75 95 GLY A N 1
ATOM 720 C CA . GLY A 1 95 ? 21.173 -2.903 -16.454 1.00 89.75 95 GLY A CA 1
ATOM 721 C C . GLY A 1 95 ? 21.093 -2.796 -14.931 1.00 89.75 95 GLY A C 1
ATOM 722 O O . GLY A 1 95 ? 20.711 -3.758 -14.269 1.00 89.75 95 GLY A O 1
ATOM 723 N N . ILE A 1 96 ? 21.393 -1.617 -14.377 1.00 90.62 96 ILE A N 1
ATOM 724 C CA . ILE A 1 96 ? 21.289 -1.355 -12.933 1.00 90.62 96 ILE A CA 1
ATOM 725 C C . ILE A 1 96 ? 19.824 -1.395 -12.485 1.00 90.62 96 ILE A C 1
ATOM 727 O O . ILE A 1 96 ? 19.490 -2.130 -11.559 1.00 90.62 96 ILE A O 1
ATOM 731 N N . GLY A 1 97 ? 18.950 -0.641 -13.155 1.00 87.81 97 GLY A N 1
ATOM 732 C CA . GLY A 1 97 ? 17.529 -0.555 -12.825 1.00 87.81 97 GLY A CA 1
ATOM 733 C C . GLY A 1 97 ? 16.827 -1.905 -12.942 1.00 87.81 97 GLY A C 1
ATOM 734 O O . GLY A 1 97 ? 16.168 -2.343 -12.003 1.00 87.81 97 GLY A O 1
ATOM 735 N N . GLY A 1 98 ? 17.057 -2.620 -14.046 1.00 88.75 98 GLY A N 1
ATOM 736 C CA . GLY A 1 98 ? 16.525 -3.963 -14.252 1.00 88.75 98 GLY A CA 1
ATOM 737 C C . GLY A 1 98 ? 17.071 -4.982 -13.250 1.00 88.75 98 GLY A C 1
ATOM 738 O O . GLY A 1 98 ? 16.312 -5.795 -12.732 1.00 88.75 98 GLY A O 1
ATOM 739 N N . GLY A 1 99 ? 18.361 -4.909 -12.909 1.00 90.69 99 GLY A N 1
ATOM 740 C CA . GLY A 1 99 ? 18.965 -5.765 -11.886 1.00 90.69 99 GLY A CA 1
ATOM 741 C C . GLY A 1 99 ? 18.368 -5.544 -10.494 1.00 90.69 99 GLY A C 1
ATOM 742 O O . GLY A 1 99 ? 18.033 -6.511 -9.811 1.00 90.69 99 GLY A O 1
ATOM 743 N N . ILE A 1 100 ? 18.178 -4.284 -10.088 1.00 89.31 100 ILE A N 1
ATOM 744 C CA . ILE A 1 100 ? 17.514 -3.938 -8.822 1.00 89.31 100 ILE A CA 1
ATOM 745 C C . ILE A 1 100 ? 16.050 -4.394 -8.840 1.00 89.31 100 ILE A C 1
ATOM 747 O O . ILE A 1 100 ? 15.593 -4.944 -7.841 1.00 89.31 100 ILE A O 1
ATOM 751 N N . ALA A 1 101 ? 15.336 -4.229 -9.960 1.00 87.88 101 ALA A N 1
ATOM 752 C CA . ALA A 1 101 ? 13.954 -4.683 -10.103 1.00 87.88 101 ALA A CA 1
ATOM 753 C C . ALA A 1 101 ? 13.819 -6.205 -9.979 1.00 87.88 101 ALA A C 1
ATOM 755 O O . ALA A 1 101 ? 12.916 -6.682 -9.307 1.00 87.88 101 ALA A O 1
ATOM 756 N N . ILE A 1 102 ? 14.741 -6.989 -10.543 1.00 89.62 102 ILE A N 1
ATOM 757 C CA . ILE A 1 102 ? 14.751 -8.446 -10.333 1.00 89.62 102 ILE A CA 1
ATOM 758 C C . ILE A 1 102 ? 15.083 -8.765 -8.874 1.00 89.62 102 ILE A C 1
ATOM 760 O O . ILE A 1 102 ? 14.424 -9.599 -8.259 1.00 89.62 102 ILE A O 1
ATOM 764 N N . LEU A 1 103 ? 16.074 -8.098 -8.282 1.00 89.00 103 LEU A N 1
ATOM 765 C CA . LEU A 1 103 ? 16.463 -8.347 -6.895 1.00 89.00 103 LEU A CA 1
ATOM 766 C C . LEU A 1 103 ? 15.327 -8.031 -5.905 1.00 89.00 103 LEU A C 1
ATOM 768 O O . LEU A 1 103 ? 15.113 -8.789 -4.957 1.00 89.00 103 LEU A O 1
ATOM 772 N N . SER A 1 104 ? 14.571 -6.954 -6.128 1.00 85.19 104 SER A N 1
ATOM 773 C CA . SER A 1 104 ? 13.447 -6.571 -5.268 1.00 85.19 104 SER A CA 1
ATOM 774 C C . SER A 1 104 ? 12.323 -7.609 -5.278 1.00 85.19 104 SER A C 1
ATOM 776 O O . SER A 1 104 ? 11.655 -7.769 -4.261 1.00 85.19 104 SER A O 1
ATOM 778 N N . THR A 1 105 ? 12.175 -8.403 -6.344 1.00 88.25 105 THR A N 1
ATOM 779 C CA . THR A 1 105 ? 11.176 -9.490 -6.404 1.00 88.25 105 THR A CA 1
ATOM 780 C C . THR A 1 105 ? 11.466 -10.602 -5.402 1.00 88.25 105 THR A C 1
ATOM 782 O O . THR A 1 105 ? 10.539 -11.146 -4.805 1.00 88.25 105 THR A O 1
ATOM 785 N N . ALA A 1 106 ? 12.744 -10.904 -5.144 1.00 87.44 106 ALA A N 1
ATOM 786 C CA . ALA A 1 106 ? 13.131 -11.878 -4.127 1.00 87.44 106 ALA A CA 1
ATOM 787 C C . ALA A 1 106 ? 12.788 -11.372 -2.718 1.00 87.44 106 ALA A C 1
ATOM 789 O O . ALA A 1 106 ? 12.296 -12.134 -1.883 1.00 87.44 106 ALA A O 1
ATOM 790 N N . PHE A 1 107 ? 13.000 -10.075 -2.466 1.00 85.56 107 PHE A N 1
ATOM 791 C CA . PHE A 1 107 ? 12.609 -9.440 -1.207 1.00 85.56 107 PHE A CA 1
ATOM 792 C C . PHE A 1 107 ? 11.089 -9.394 -1.036 1.00 85.56 107 PHE A C 1
ATOM 794 O O . PHE A 1 107 ? 10.606 -9.758 0.034 1.00 85.56 107 PHE A O 1
ATOM 801 N N . ALA A 1 108 ? 10.349 -9.034 -2.086 1.00 85.62 108 ALA A N 1
ATOM 802 C CA . ALA A 1 108 ? 8.889 -9.027 -2.092 1.00 85.62 108 ALA A CA 1
ATOM 803 C C . ALA A 1 108 ? 8.326 -10.430 -1.831 1.00 85.62 108 ALA A C 1
ATOM 805 O O . ALA A 1 108 ? 7.461 -10.610 -0.984 1.00 85.62 108 ALA A O 1
ATOM 806 N N . PHE A 1 109 ? 8.877 -11.466 -2.471 1.00 86.56 109 PHE A N 1
ATOM 807 C CA . PHE A 1 109 ? 8.463 -12.843 -2.208 1.00 86.56 109 PHE A CA 1
ATOM 808 C C . PHE A 1 109 ? 8.717 -13.254 -0.751 1.00 86.56 109 PHE A C 1
ATOM 810 O O . PHE A 1 109 ? 7.884 -13.917 -0.129 1.00 86.56 109 PHE A O 1
ATOM 817 N N . TRP A 1 110 ? 9.859 -12.859 -0.182 1.00 85.50 110 TRP A N 1
ATOM 818 C CA . TRP A 1 110 ? 10.155 -13.150 1.216 1.00 85.50 110 TRP A CA 1
ATOM 819 C C . TRP A 1 110 ? 9.193 -12.443 2.174 1.00 85.50 110 TRP A C 1
ATOM 821 O O . TRP A 1 110 ? 8.753 -13.063 3.148 1.00 85.50 110 TRP A O 1
ATOM 831 N N . ASP A 1 111 ? 8.851 -11.184 1.900 1.00 84.00 111 ASP A N 1
ATOM 832 C CA . ASP A 1 111 ? 7.891 -10.437 2.711 1.00 84.00 111 ASP A CA 1
ATOM 833 C C . ASP A 1 111 ? 6.469 -10.995 2.569 1.00 84.00 111 ASP A C 1
ATOM 835 O O . ASP A 1 111 ? 5.816 -11.283 3.572 1.00 84.00 111 ASP A O 1
ATOM 839 N N . MET A 1 112 ? 6.069 -11.382 1.357 1.00 85.06 112 MET A N 1
ATOM 840 C CA . MET A 1 112 ? 4.799 -12.058 1.094 1.00 85.06 112 MET A CA 1
ATOM 841 C C . MET A 1 112 ? 4.634 -13.330 1.944 1.00 85.06 112 MET A C 1
ATOM 843 O O . MET A 1 112 ? 3.553 -13.604 2.473 1.00 85.06 112 MET A O 1
ATOM 847 N N . VAL A 1 113 ? 5.706 -14.115 2.127 1.00 85.94 113 VAL A N 1
ATOM 848 C CA . VAL A 1 113 ? 5.697 -15.304 3.002 1.00 85.94 113 VAL A CA 1
ATOM 849 C C . VAL A 1 113 ? 5.520 -14.923 4.477 1.00 85.94 113 VAL A C 1
ATOM 851 O O . VAL A 1 113 ? 4.876 -15.662 5.228 1.00 85.94 113 VAL A O 1
ATOM 854 N N . ARG A 1 114 ? 6.063 -13.784 4.921 1.00 83.62 114 ARG A N 1
ATOM 855 C CA . ARG A 1 114 ? 5.858 -13.271 6.287 1.00 83.62 114 ARG A CA 1
ATOM 856 C C . ARG A 1 114 ? 4.423 -12.786 6.475 1.00 83.62 114 ARG A C 1
ATOM 858 O O . ARG A 1 114 ? 3.770 -13.239 7.416 1.00 83.62 114 ARG A O 1
ATOM 865 N N . ALA A 1 115 ? 3.913 -11.992 5.536 1.00 83.50 115 ALA A N 1
ATOM 866 C CA . ALA A 1 115 ? 2.530 -11.529 5.522 1.00 83.50 115 ALA A CA 1
ATOM 867 C C . ALA A 1 115 ? 1.540 -12.704 5.513 1.00 83.50 115 ALA A C 1
ATOM 869 O O . ALA A 1 115 ? 0.525 -12.701 6.209 1.00 83.50 115 ALA A O 1
ATOM 870 N N . TRP A 1 116 ? 1.862 -13.791 4.803 1.00 85.25 116 TRP A N 1
ATOM 871 C CA . TRP A 1 116 ? 1.051 -15.010 4.811 1.00 85.25 116 TRP A CA 1
ATOM 872 C C . TRP A 1 116 ? 0.921 -15.645 6.205 1.00 85.25 116 TRP A C 1
ATOM 874 O O . TRP A 1 116 ? -0.153 -16.137 6.567 1.00 85.25 116 TRP A O 1
ATOM 884 N N . ARG A 1 117 ? 1.986 -15.629 7.019 1.00 85.88 117 ARG A N 1
ATOM 885 C CA . ARG A 1 117 ? 1.950 -16.162 8.394 1.00 85.88 117 ARG A CA 1
ATOM 886 C C . ARG A 1 117 ? 1.047 -15.319 9.290 1.00 85.88 117 ARG A C 1
ATOM 888 O O . ARG A 1 117 ? 0.211 -15.885 9.993 1.00 85.88 117 ARG A O 1
ATOM 895 N N . ASN A 1 118 ? 1.158 -13.994 9.206 1.00 84.38 118 ASN A N 1
ATOM 896 C CA . ASN A 1 118 ? 0.280 -13.064 9.919 1.00 84.38 118 ASN A CA 1
ATOM 897 C C . ASN A 1 118 ? -1.184 -13.234 9.490 1.00 84.38 118 ASN A C 1
ATOM 899 O O . ASN A 1 118 ? -2.070 -13.375 10.332 1.00 84.38 118 ASN A O 1
ATOM 903 N N . ASN A 1 119 ? -1.439 -13.341 8.185 1.00 86.00 119 ASN A N 1
ATOM 904 C CA . ASN A 1 119 ? -2.771 -13.596 7.637 1.00 86.00 119 ASN A CA 1
ATOM 905 C C . ASN A 1 119 ? -3.355 -14.928 8.119 1.00 86.00 119 ASN A C 1
ATOM 907 O O . ASN A 1 119 ? -4.540 -15.010 8.447 1.00 86.00 119 ASN A O 1
ATOM 911 N N . THR A 1 120 ? -2.533 -15.976 8.193 1.00 87.69 120 THR A N 1
ATOM 912 C CA . THR A 1 120 ? -2.953 -17.285 8.712 1.00 87.69 120 THR A CA 1
ATOM 913 C C . THR A 1 120 ? -3.316 -17.195 10.193 1.00 87.69 120 THR A C 1
ATOM 915 O O . THR A 1 120 ? -4.357 -17.714 10.597 1.00 87.69 120 THR A O 1
ATOM 918 N N . PHE A 1 121 ? -2.514 -16.480 10.986 1.00 85.44 121 PHE A N 1
ATOM 919 C CA . PHE A 1 121 ? -2.796 -16.214 12.396 1.00 85.44 121 PHE A CA 1
ATOM 920 C C . PHE A 1 121 ? -4.125 -15.463 12.583 1.00 85.44 121 PHE A C 1
ATOM 922 O O . PHE A 1 121 ? -5.003 -15.941 13.304 1.00 85.44 121 PHE A O 1
ATOM 929 N N . LEU A 1 122 ? -4.327 -14.351 11.868 1.00 84.44 122 LEU A N 1
ATOM 930 C CA . LEU A 1 122 ? -5.551 -13.545 11.949 1.00 84.44 122 LEU A CA 1
ATOM 931 C C . LEU A 1 122 ? -6.791 -14.336 11.506 1.00 84.44 122 LEU A C 1
ATOM 933 O O . LEU A 1 122 ? -7.835 -14.286 12.162 1.00 84.44 122 LEU A O 1
ATOM 937 N N . ARG A 1 123 ? -6.683 -15.138 10.438 1.00 87.44 123 ARG A N 1
ATOM 938 C CA . ARG A 1 123 ? -7.765 -16.036 9.993 1.00 87.44 123 ARG A CA 1
ATOM 939 C C . ARG A 1 123 ? -8.086 -17.111 11.030 1.00 87.44 123 ARG A C 1
ATOM 941 O O . ARG A 1 123 ? -9.265 -17.407 11.237 1.00 87.44 123 ARG A O 1
ATOM 948 N N . GLY A 1 124 ? -7.069 -17.671 11.685 1.00 85.00 124 GLY A N 1
ATOM 949 C CA . GLY A 1 124 ? -7.229 -18.637 12.772 1.00 85.00 124 GLY A CA 1
ATOM 950 C C . GLY A 1 124 ? -7.969 -18.040 13.969 1.00 85.00 124 GLY A C 1
ATOM 951 O O . GLY A 1 124 ? -8.955 -18.613 14.438 1.00 85.00 124 GLY A O 1
ATOM 952 N N . GLU A 1 125 ? -7.569 -16.843 14.401 1.00 82.31 125 GLU A N 1
ATOM 953 C CA . GLU A 1 125 ? -8.247 -16.106 15.471 1.00 82.31 125 GLU A CA 1
ATOM 954 C C . GLU A 1 125 ? -9.704 -15.785 15.097 1.00 82.31 125 GLU A C 1
ATOM 956 O O . GLU A 1 125 ? -10.623 -16.039 15.880 1.00 82.31 125 GLU A O 1
ATOM 961 N N . ARG A 1 126 ? -9.955 -15.336 13.860 1.00 84.69 126 ARG A N 1
ATOM 962 C CA . ARG A 1 126 ? -11.311 -15.055 13.364 1.00 84.69 126 ARG A CA 1
ATOM 963 C C . ARG A 1 126 ? -12.191 -16.303 13.370 1.00 84.69 126 ARG A C 1
ATOM 965 O O . ARG A 1 126 ? -13.361 -16.232 13.747 1.00 84.69 126 ARG A O 1
ATOM 972 N N . ALA A 1 127 ? -11.655 -17.446 12.944 1.00 84.94 127 ALA A N 1
ATOM 973 C CA . ALA A 1 127 ? -12.376 -18.714 12.971 1.00 84.94 127 ALA A CA 1
ATOM 974 C C . ALA A 1 127 ? -12.710 -19.141 14.408 1.00 84.94 127 ALA A C 1
ATOM 976 O O . ALA A 1 127 ? -13.797 -19.667 14.646 1.00 84.94 127 ALA A O 1
ATOM 977 N N . HIS A 1 128 ? -11.818 -18.877 15.364 1.00 81.62 128 HIS A N 1
ATOM 978 C CA . HIS A 1 128 ? -12.052 -19.162 16.777 1.00 81.62 128 HIS A CA 1
ATOM 979 C C . HIS A 1 128 ? -13.162 -18.283 17.372 1.00 81.62 128 HIS A C 1
ATOM 981 O O . HIS A 1 128 ? -14.114 -18.809 17.950 1.00 81.62 128 HIS A O 1
ATOM 987 N N . LEU A 1 129 ? -13.087 -16.965 17.160 1.00 76.94 129 LEU A N 1
ATOM 988 C CA . LEU A 1 129 ? -14.074 -15.990 17.640 1.00 76.94 129 LEU A CA 1
ATOM 989 C C . LEU A 1 129 ? -15.469 -16.211 17.038 1.00 76.94 129 LEU A C 1
ATOM 991 O O . LEU A 1 129 ? -16.475 -15.968 17.690 1.00 76.94 129 LEU A O 1
ATOM 995 N N . LYS A 1 130 ? -15.565 -16.720 15.803 1.00 80.88 130 LYS A N 1
ATOM 996 C CA . LYS A 1 130 ? -16.862 -17.072 15.197 1.00 80.88 130 LYS A CA 1
ATOM 997 C C . LYS A 1 130 ? -17.497 -18.334 15.795 1.00 80.88 130 LYS A C 1
ATOM 999 O O . LYS A 1 130 ? -18.712 -18.486 15.703 1.00 80.88 130 LYS A O 1
ATOM 1004 N N . ARG A 1 131 ? -16.699 -19.255 16.352 1.00 79.06 131 ARG A N 1
ATOM 1005 C CA . ARG A 1 131 ? -17.174 -20.551 16.878 1.00 79.06 131 ARG A CA 1
ATOM 1006 C C . ARG A 1 131 ? -17.656 -20.468 18.325 1.00 79.06 131 ARG A C 1
ATOM 1008 O O . ARG A 1 131 ? -18.579 -21.189 18.692 1.00 79.06 131 ARG A O 1
ATOM 1015 N N . LYS A 1 132 ? -17.049 -19.613 19.147 1.00 68.44 132 LYS A N 1
ATOM 1016 C CA . LYS A 1 132 ? -17.489 -19.360 20.522 1.00 68.44 132 LYS A CA 1
ATOM 1017 C C . LYS A 1 132 ? -18.484 -18.202 20.498 1.00 68.44 132 LYS A C 1
ATOM 1019 O O . LYS A 1 132 ? -18.082 -17.065 20.377 1.00 68.44 132 LYS A O 1
ATOM 1024 N N . ARG A 1 133 ? -19.786 -18.488 20.563 1.00 60.69 133 ARG A N 1
ATOM 1025 C CA . ARG A 1 133 ? -20.805 -17.497 20.951 1.00 60.69 133 ARG A CA 1
ATOM 1026 C C . ARG A 1 133 ? -21.424 -17.977 22.256 1.00 60.69 133 ARG A C 1
ATOM 1028 O O . ARG A 1 133 ? -22.244 -18.893 22.254 1.00 60.69 133 ARG A O 1
ATOM 1035 N N . ARG A 1 134 ? -21.010 -17.392 23.376 1.00 65.31 134 ARG A N 1
ATOM 1036 C CA . ARG A 1 134 ? -21.631 -17.564 24.702 1.00 65.31 134 ARG A CA 1
ATOM 1037 C C . ARG A 1 134 ? -21.832 -16.188 25.330 1.00 65.31 134 ARG A C 1
ATOM 1039 O O . 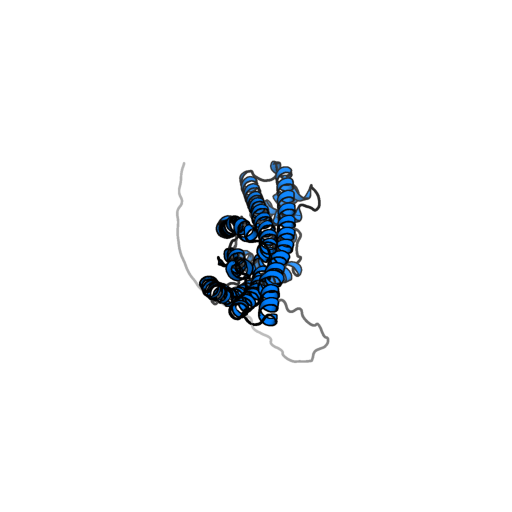ARG A 1 134 ? -21.054 -15.303 25.028 1.00 65.31 134 ARG A O 1
ATOM 1046 N N . SER A 1 135 ? -22.850 -16.079 26.196 1.00 57.19 135 SER A N 1
ATOM 1047 C CA . SER A 1 135 ? -23.296 -14.922 27.009 1.00 57.19 135 SER A CA 1
ATOM 1048 C C . SER A 1 135 ? -23.347 -13.543 26.311 1.00 57.19 135 SER A C 1
ATOM 1050 O O . SER A 1 135 ? -22.503 -13.176 25.500 1.00 57.19 135 SER A O 1
ATOM 1052 N N . ARG A 1 136 ? -24.359 -12.722 26.630 1.00 60.81 136 ARG A N 1
ATOM 1053 C CA . ARG A 1 136 ? -24.571 -11.419 25.960 1.00 60.81 136 ARG A CA 1
ATOM 1054 C C . ARG A 1 136 ? -23.345 -10.503 26.021 1.00 60.81 136 ARG A C 1
ATOM 1056 O O . ARG A 1 136 ? -23.029 -9.859 25.032 1.00 60.81 136 ARG A O 1
ATOM 1063 N N . VAL A 1 137 ? -22.648 -10.483 27.153 1.00 60.69 137 VAL A N 1
ATOM 1064 C CA . VAL A 1 137 ? -21.517 -9.581 27.387 1.00 60.69 137 VAL A CA 1
ATOM 1065 C C . VAL A 1 137 ? -20.250 -10.036 26.657 1.00 60.69 137 VAL A C 1
ATOM 1067 O O . VAL A 1 137 ? -19.588 -9.233 26.002 1.00 60.69 137 VAL A O 1
ATOM 1070 N N . ILE A 1 138 ? -19.947 -11.335 26.699 1.00 64.31 138 ILE A N 1
ATOM 1071 C CA . ILE A 1 138 ? -18.806 -11.919 25.977 1.00 64.31 138 ILE A CA 1
ATOM 1072 C C . ILE A 1 138 ? -18.995 -11.735 24.462 1.00 64.31 138 ILE A C 1
ATOM 1074 O O . ILE A 1 138 ? -18.053 -11.375 23.760 1.00 64.31 138 ILE A O 1
ATOM 1078 N N . THR A 1 139 ? -20.241 -11.824 23.985 1.00 69.94 139 THR A N 1
ATOM 1079 C CA . THR A 1 139 ? -20.590 -11.607 22.574 1.00 69.94 139 THR A CA 1
ATOM 1080 C C . THR A 1 139 ? -20.227 -10.198 22.068 1.00 69.94 139 THR A C 1
ATOM 1082 O O . THR A 1 139 ? -19.861 -10.052 20.903 1.00 69.94 139 THR A O 1
ATOM 1085 N N . LEU A 1 140 ? -20.298 -9.152 22.903 1.00 66.88 140 LEU A N 1
ATOM 1086 C CA . LEU A 1 140 ? -19.965 -7.775 22.496 1.00 66.88 140 LEU A CA 1
ATOM 1087 C C . LEU A 1 140 ? -18.460 -7.559 22.343 1.00 66.88 140 LEU A C 1
ATOM 1089 O O . LEU A 1 140 ? -18.002 -6.984 21.355 1.00 66.88 140 LEU A O 1
ATOM 1093 N N . VAL A 1 141 ? -17.686 -8.071 23.299 1.00 67.44 141 VAL A N 1
ATOM 1094 C CA . VAL A 1 141 ? -16.219 -8.026 23.260 1.00 67.44 141 VAL A CA 1
ATOM 1095 C C . VAL A 1 141 ? -15.694 -8.834 22.075 1.00 67.44 141 VAL A C 1
ATOM 1097 O O . VAL A 1 141 ? -14.827 -8.356 21.346 1.00 67.44 141 VAL A O 1
ATOM 1100 N N . GLU A 1 142 ? -16.264 -10.016 21.827 1.00 72.88 142 GLU A N 1
ATOM 1101 C CA . GLU A 1 142 ? -15.950 -10.844 20.658 1.00 72.88 142 GLU A CA 1
ATOM 1102 C C . GLU A 1 142 ? -16.269 -10.122 19.338 1.00 72.88 142 GLU A C 1
ATOM 1104 O O . GLU A 1 142 ? -15.462 -10.163 18.411 1.00 72.88 142 GLU A O 1
ATOM 1109 N N . GLN A 1 143 ? -17.403 -9.416 19.239 1.00 72.81 143 GLN A N 1
ATOM 1110 C CA . GLN A 1 143 ? -17.756 -8.626 18.048 1.00 72.81 143 GLN A CA 1
ATOM 1111 C C . GLN A 1 143 ? -16.784 -7.469 17.801 1.00 72.81 143 GLN A C 1
ATOM 1113 O O . GLN A 1 143 ? -16.341 -7.251 16.671 1.00 72.81 143 GLN A O 1
ATOM 1118 N N . ALA A 1 144 ? -16.418 -6.748 18.855 1.00 69.06 144 ALA A N 1
ATOM 1119 C CA . ALA A 1 144 ? -15.469 -5.651 18.774 1.00 69.06 144 ALA A CA 1
ATOM 1120 C C . ALA A 1 144 ? -14.077 -6.143 18.332 1.00 69.06 144 ALA A C 1
ATOM 1122 O O . ALA A 1 144 ? -13.468 -5.550 17.433 1.00 69.06 144 ALA A O 1
ATOM 1123 N N . TRP A 1 145 ? -13.620 -7.271 18.888 1.00 74.31 145 TRP A N 1
ATOM 1124 C CA . TRP A 1 145 ? -12.392 -7.956 18.475 1.00 74.31 145 TRP A CA 1
ATOM 1125 C C . TRP A 1 145 ? -12.446 -8.472 17.038 1.00 74.31 145 TRP A C 1
ATOM 1127 O O . TRP A 1 145 ? -11.469 -8.325 16.306 1.00 74.31 145 TRP A O 1
ATOM 1137 N N . LEU A 1 146 ? -13.583 -9.018 16.604 1.00 77.75 146 LEU A N 1
ATOM 1138 C CA . LEU A 1 146 ? -13.783 -9.461 15.224 1.00 77.75 146 LEU A CA 1
ATOM 1139 C C . LEU A 1 146 ? -13.617 -8.317 14.225 1.00 77.75 146 LEU A C 1
ATOM 1141 O O . LEU A 1 146 ? -12.995 -8.522 13.185 1.00 77.75 146 LEU A O 1
ATOM 1145 N N . GLY A 1 147 ? -14.128 -7.123 14.528 1.00 75.31 147 GLY A N 1
ATOM 1146 C CA . GLY A 1 147 ? -13.941 -5.976 13.641 1.00 75.31 147 GLY A CA 1
ATOM 1147 C C . GLY A 1 147 ? -12.520 -5.391 13.685 1.00 75.31 147 GLY A C 1
ATOM 1148 O O . GLY A 1 147 ? -12.066 -4.849 12.678 1.00 75.31 147 GLY A O 1
ATOM 1149 N N . ILE A 1 148 ? -11.772 -5.553 14.792 1.00 76.88 148 ILE A N 1
ATOM 1150 C CA . ILE A 1 148 ? -10.327 -5.251 14.812 1.00 76.88 148 ILE A CA 1
ATOM 1151 C C . ILE A 1 148 ? -9.599 -6.201 13.872 1.00 76.88 148 ILE A C 1
ATOM 1153 O O . ILE A 1 148 ? -8.869 -5.747 12.995 1.00 76.88 148 ILE A O 1
ATOM 1157 N N . ASN A 1 149 ? -9.847 -7.500 14.036 1.00 83.25 149 ASN A N 1
ATOM 1158 C CA . ASN A 1 149 ? -9.234 -8.544 13.230 1.00 83.25 149 ASN A CA 1
ATOM 1159 C C . ASN A 1 149 ? -9.577 -8.365 11.744 1.00 83.25 149 ASN A C 1
ATOM 1161 O O . ASN A 1 149 ? -8.693 -8.444 10.909 1.00 83.25 149 ASN A O 1
ATOM 1165 N N . GLU A 1 150 ? -10.822 -8.038 11.388 1.00 82.00 150 GLU A N 1
ATOM 1166 C CA . GLU A 1 150 ? -11.202 -7.788 9.992 1.00 82.00 150 GLU A CA 1
ATOM 1167 C C . GLU A 1 150 ? -10.442 -6.616 9.366 1.00 82.00 150 GLU A C 1
ATOM 1169 O O . GLU A 1 150 ? -10.008 -6.701 8.216 1.00 82.00 150 GLU A O 1
ATOM 1174 N N . ARG A 1 151 ? -10.235 -5.543 10.131 1.00 82.25 151 ARG A N 1
ATOM 1175 C CA . ARG A 1 151 ? -9.439 -4.400 9.691 1.00 82.25 151 ARG A CA 1
ATOM 1176 C C . ARG A 1 151 ? -7.959 -4.759 9.559 1.00 82.25 151 ARG A C 1
ATOM 1178 O O . ARG A 1 151 ? -7.370 -4.442 8.534 1.00 82.25 151 ARG A O 1
ATOM 1185 N N . GLU A 1 152 ? -7.375 -5.390 10.576 1.00 82.75 152 GLU A N 1
ATOM 1186 C CA . GLU A 1 152 ? -5.969 -5.829 10.580 1.00 82.75 152 GLU A CA 1
ATOM 1187 C C . GLU A 1 152 ? -5.699 -6.809 9.438 1.00 82.75 152 GLU A C 1
ATOM 1189 O O . GLU A 1 152 ? -4.756 -6.620 8.680 1.00 82.75 152 GLU A O 1
ATOM 1194 N N . LEU A 1 153 ? -6.584 -7.788 9.246 1.00 84.75 153 LEU A N 1
ATOM 1195 C CA . LEU A 1 153 ? -6.512 -8.753 8.156 1.00 84.75 153 LEU A CA 1
ATOM 1196 C C . LEU A 1 153 ? -6.611 -8.062 6.803 1.00 84.75 153 LEU A C 1
ATOM 1198 O O . LEU A 1 153 ? -5.919 -8.450 5.875 1.00 84.75 153 LEU A O 1
ATOM 1202 N N . GLY A 1 154 ? -7.480 -7.065 6.661 1.00 84.75 154 GLY A N 1
ATOM 1203 C CA . GLY A 1 154 ? -7.617 -6.368 5.393 1.00 84.75 154 GLY A CA 1
ATOM 1204 C C . GLY A 1 154 ? -6.394 -5.515 5.046 1.00 84.75 154 GLY A C 1
ATOM 1205 O O . GLY A 1 154 ? -5.938 -5.583 3.910 1.00 84.75 154 GLY A O 1
ATOM 1206 N N . TRP A 1 155 ? -5.811 -4.797 6.014 1.00 84.44 155 TRP A N 1
ATOM 1207 C CA . TRP A 1 155 ? -4.536 -4.096 5.809 1.00 84.44 155 TRP A CA 1
ATOM 1208 C C . TRP A 1 155 ? -3.389 -5.071 5.523 1.00 84.44 155 TRP A C 1
ATOM 1210 O O . TRP A 1 155 ? -2.635 -4.853 4.588 1.00 84.44 155 TRP A O 1
ATOM 1220 N N . GLU A 1 156 ? -3.296 -6.187 6.243 1.00 84.56 156 GLU A N 1
ATOM 1221 C CA . GLU A 1 156 ? -2.236 -7.177 6.017 1.00 84.56 156 GLU A CA 1
ATOM 1222 C C . GLU A 1 156 ? -2.398 -7.934 4.684 1.00 84.56 156 GLU A C 1
ATOM 1224 O O . GLU A 1 156 ? -1.422 -8.308 4.032 1.00 84.56 156 GLU A O 1
ATOM 1229 N N . VAL A 1 157 ? -3.632 -8.168 4.234 1.00 86.56 157 VAL A N 1
ATOM 1230 C CA . VAL A 1 157 ? -3.889 -8.778 2.924 1.00 86.56 157 VAL A CA 1
ATOM 1231 C C . VAL A 1 157 ? -3.601 -7.796 1.793 1.00 86.56 157 VAL A C 1
ATOM 1233 O O . VAL A 1 157 ? -3.029 -8.218 0.794 1.00 86.56 157 VAL A O 1
ATOM 1236 N N . LEU A 1 158 ? -4.004 -6.531 1.910 1.00 86.00 158 LEU A N 1
ATOM 1237 C CA . LEU A 1 158 ? -3.915 -5.571 0.807 1.00 86.00 158 LEU A CA 1
ATOM 1238 C C . LEU A 1 158 ? -2.583 -4.823 0.776 1.00 86.00 158 LEU A C 1
ATOM 1240 O O . LEU A 1 158 ? -1.905 -4.863 -0.246 1.00 86.00 158 LEU A O 1
ATOM 1244 N N . ASP A 1 159 ? -2.182 -4.210 1.885 1.00 79.50 159 ASP A N 1
ATOM 1245 C CA . ASP A 1 159 ? -0.984 -3.369 1.938 1.00 79.50 159 ASP A CA 1
ATOM 1246 C C . ASP A 1 159 ? 0.295 -4.191 2.122 1.00 79.50 159 ASP A C 1
ATOM 1248 O O . ASP A 1 159 ? 1.364 -3.687 1.806 1.00 79.50 159 ASP A O 1
ATOM 1252 N N . SER A 1 160 ? 0.208 -5.448 2.575 1.00 82.81 160 SER A N 1
ATOM 1253 C CA . SER A 1 160 ? 1.372 -6.346 2.657 1.00 82.81 160 SER A CA 1
ATOM 1254 C C . SER A 1 160 ? 1.321 -7.411 1.552 1.00 82.81 160 SER A C 1
ATOM 1256 O O . SER A 1 160 ? 2.032 -7.328 0.556 1.00 82.81 160 SER A O 1
ATOM 1258 N N . TRP A 1 161 ? 0.425 -8.400 1.661 1.00 86.38 161 TRP A N 1
ATOM 1259 C CA . TRP A 1 161 ? 0.470 -9.579 0.782 1.00 86.38 161 TRP A CA 1
ATOM 1260 C C . TRP A 1 161 ? 0.181 -9.274 -0.698 1.00 86.38 161 TRP A C 1
ATOM 1262 O O . TRP A 1 161 ? 0.887 -9.765 -1.579 1.00 86.38 161 TRP A O 1
ATOM 1272 N N . LEU A 1 162 ? -0.864 -8.491 -0.985 1.00 88.62 162 LEU A N 1
ATOM 1273 C CA . LEU A 1 162 ? -1.254 -8.157 -2.356 1.00 88.62 162 LEU A CA 1
ATOM 1274 C C . LEU A 1 162 ? -0.226 -7.225 -2.999 1.00 88.62 162 LEU A C 1
ATOM 1276 O O . LEU A 1 162 ? 0.175 -7.470 -4.134 1.00 88.62 162 LEU A O 1
ATOM 1280 N N . LEU A 1 163 ? 0.220 -6.201 -2.267 1.00 87.44 163 LEU A N 1
ATOM 1281 C CA . LEU A 1 163 ? 1.309 -5.323 -2.683 1.00 87.44 163 LEU A CA 1
ATOM 1282 C C . LEU A 1 163 ? 2.540 -6.136 -3.111 1.00 87.44 163 LEU A C 1
ATOM 1284 O O . LEU A 1 163 ? 3.023 -5.964 -4.229 1.00 87.44 163 LEU A O 1
ATOM 1288 N N . ASP A 1 164 ? 3.010 -7.051 -2.261 1.00 87.62 164 ASP A N 1
ATOM 1289 C CA . ASP A 1 164 ? 4.204 -7.853 -2.530 1.00 87.62 164 ASP A CA 1
ATOM 1290 C C . ASP A 1 164 ? 4.034 -8.777 -3.739 1.00 87.62 164 ASP A C 1
ATOM 1292 O O . ASP A 1 164 ? 4.953 -8.923 -4.547 1.00 87.62 164 ASP A O 1
ATOM 1296 N N . ALA A 1 165 ? 2.853 -9.381 -3.904 1.00 88.88 165 ALA A N 1
ATOM 1297 C CA . ALA A 1 165 ? 2.554 -10.216 -5.063 1.00 88.88 165 ALA A CA 1
ATOM 1298 C C . ALA A 1 165 ? 2.636 -9.410 -6.370 1.00 88.88 165 ALA A C 1
ATOM 1300 O O . ALA A 1 165 ? 3.242 -9.852 -7.349 1.00 88.88 165 ALA A O 1
ATOM 1301 N N . PHE A 1 166 ? 2.061 -8.208 -6.376 1.00 90.06 166 PHE A N 1
ATOM 1302 C CA . PHE A 1 166 ? 2.089 -7.310 -7.526 1.00 90.06 166 PHE A CA 1
ATOM 1303 C C . PHE A 1 166 ? 3.495 -6.770 -7.795 1.00 90.06 166 PHE A C 1
ATOM 1305 O O . PHE A 1 166 ? 3.927 -6.765 -8.946 1.00 90.06 166 PHE A O 1
ATOM 1312 N N . LEU A 1 167 ? 4.235 -6.396 -6.749 1.00 86.31 167 LEU A N 1
ATOM 1313 C CA . LEU A 1 167 ? 5.633 -5.975 -6.837 1.00 86.31 167 LEU A CA 1
ATOM 1314 C C . LEU A 1 167 ? 6.523 -7.088 -7.404 1.00 86.31 167 LEU A C 1
ATOM 1316 O O . LEU A 1 167 ? 7.369 -6.820 -8.253 1.00 86.31 167 LEU A O 1
ATOM 1320 N N . ALA A 1 168 ? 6.326 -8.338 -6.977 1.00 89.19 168 ALA A N 1
ATOM 1321 C CA . ALA A 1 168 ? 7.096 -9.475 -7.470 1.00 89.19 168 ALA A CA 1
ATOM 1322 C C . ALA A 1 168 ? 6.833 -9.744 -8.961 1.00 89.19 168 ALA A C 1
ATOM 1324 O O . ALA A 1 168 ? 7.766 -9.984 -9.725 1.00 89.19 168 ALA A O 1
ATOM 1325 N N . VAL A 1 169 ? 5.579 -9.668 -9.410 1.00 90.00 169 VAL A N 1
ATOM 1326 C CA . VAL A 1 169 ? 5.260 -9.834 -10.836 1.00 90.00 169 VAL A CA 1
ATOM 1327 C C . VAL A 1 169 ? 5.794 -8.653 -11.649 1.00 90.00 169 VAL A C 1
ATOM 1329 O O . VAL A 1 169 ? 6.493 -8.860 -12.643 1.00 90.00 169 VAL A O 1
ATOM 1332 N N . ALA A 1 170 ? 5.530 -7.422 -11.208 1.00 88.06 170 ALA A N 1
ATOM 1333 C CA . ALA A 1 170 ? 5.981 -6.212 -11.886 1.00 88.06 170 ALA A CA 1
ATOM 1334 C C . ALA A 1 170 ? 7.511 -6.154 -11.982 1.00 88.06 170 ALA A C 1
ATOM 1336 O O . ALA A 1 170 ? 8.040 -5.906 -13.060 1.00 88.06 170 ALA A O 1
ATOM 1337 N N . GLY A 1 171 ? 8.236 -6.461 -10.904 1.00 88.50 171 GLY A N 1
ATOM 1338 C CA . GLY A 1 171 ? 9.699 -6.443 -10.893 1.00 88.50 171 GLY A CA 1
ATOM 1339 C C . GLY A 1 171 ? 10.328 -7.473 -11.837 1.00 88.50 171 GLY A C 1
ATOM 1340 O O . GLY A 1 171 ? 11.329 -7.167 -12.484 1.00 88.50 171 GLY A O 1
ATOM 1341 N N . ILE A 1 172 ? 9.718 -8.657 -12.006 1.00 90.88 172 ILE A N 1
ATOM 1342 C CA . ILE A 1 172 ? 10.173 -9.649 -12.996 1.00 90.88 172 ILE A CA 1
ATOM 1343 C C . ILE A 1 172 ? 9.965 -9.112 -14.415 1.00 90.88 172 ILE A C 1
ATOM 1345 O O . ILE A 1 172 ? 10.875 -9.204 -15.243 1.00 90.88 172 ILE A O 1
ATOM 1349 N N . LEU A 1 173 ? 8.789 -8.548 -14.704 1.00 90.81 173 LEU A N 1
ATOM 1350 C CA . LEU A 1 173 ? 8.446 -8.023 -16.029 1.00 90.81 173 LEU A CA 1
ATOM 1351 C C . LEU A 1 173 ? 9.307 -6.810 -16.402 1.00 90.81 173 LEU A C 1
ATOM 1353 O O . LEU A 1 173 ? 9.941 -6.807 -17.457 1.00 90.81 173 LEU A O 1
ATOM 1357 N N . VAL A 1 174 ? 9.393 -5.825 -15.506 1.00 88.44 174 VAL A N 1
ATOM 1358 C CA . VAL A 1 174 ? 10.225 -4.626 -15.658 1.00 88.44 174 VAL A CA 1
ATOM 1359 C C . VAL A 1 174 ? 11.691 -5.001 -15.778 1.00 88.44 174 VAL A C 1
ATOM 1361 O O . VAL A 1 174 ? 12.363 -4.586 -16.720 1.00 88.44 174 VAL A O 1
ATOM 1364 N N . GLY A 1 175 ? 12.182 -5.843 -14.872 1.00 88.50 175 GLY A N 1
ATOM 1365 C CA . GLY A 1 175 ? 13.565 -6.288 -14.866 1.00 88.50 175 GLY A CA 1
ATOM 1366 C C . GLY A 1 175 ? 13.968 -7.012 -16.147 1.00 88.50 175 GLY A C 1
ATOM 1367 O O . GLY A 1 175 ? 14.982 -6.678 -16.763 1.00 88.50 175 GLY A O 1
ATOM 1368 N N . THR A 1 176 ? 13.140 -7.959 -16.591 1.00 90.06 176 THR A N 1
ATOM 1369 C CA . THR A 1 176 ? 13.370 -8.706 -17.835 1.00 90.06 176 THR A CA 1
ATOM 1370 C C . THR A 1 176 ? 13.303 -7.786 -19.052 1.00 90.06 176 THR A C 1
ATOM 1372 O O . THR A 1 176 ? 14.182 -7.859 -19.910 1.00 90.06 176 THR A O 1
ATOM 1375 N N . GLY A 1 177 ? 12.320 -6.879 -19.104 1.00 87.38 177 GLY A N 1
ATOM 1376 C CA . GLY A 1 177 ? 12.210 -5.874 -20.161 1.00 87.38 177 GLY A CA 1
ATOM 1377 C C . GLY A 1 177 ? 13.466 -5.006 -20.238 1.00 87.38 177 GLY A C 1
ATOM 1378 O O . GLY A 1 177 ? 14.129 -4.982 -21.268 1.00 87.38 177 GLY A O 1
ATOM 1379 N N . CYS A 1 178 ? 13.903 -4.412 -19.128 1.00 87.19 178 CYS A N 1
ATOM 1380 C CA . CYS A 1 178 ? 15.125 -3.604 -19.079 1.00 87.19 178 CYS A CA 1
ATOM 1381 C C . CYS A 1 178 ? 16.374 -4.362 -19.565 1.00 87.19 178 CYS A C 1
ATOM 1383 O O . CYS A 1 178 ? 17.183 -3.803 -20.305 1.00 87.19 178 CYS A O 1
ATOM 1385 N N . VAL A 1 179 ? 16.532 -5.643 -19.212 1.00 86.56 179 VAL A N 1
ATOM 1386 C CA . VAL A 1 179 ? 17.651 -6.468 -19.705 1.00 86.56 179 VAL A CA 1
ATOM 1387 C C . VAL A 1 179 ? 17.529 -6.745 -21.210 1.00 86.56 179 VAL A C 1
ATOM 1389 O O . VAL A 1 179 ? 18.531 -6.698 -21.929 1.00 86.56 179 VAL A O 1
ATOM 1392 N N . MET A 1 180 ? 16.318 -6.992 -21.715 1.00 86.06 180 MET A N 1
ATOM 1393 C CA . MET A 1 180 ? 16.058 -7.166 -23.149 1.00 86.06 180 MET A CA 1
ATOM 1394 C C . MET A 1 180 ? 16.339 -5.882 -23.945 1.00 86.06 180 MET A C 1
ATOM 1396 O O . MET A 1 180 ? 16.945 -5.960 -25.019 1.00 86.06 180 MET A O 1
ATOM 1400 N N . ALA A 1 181 ? 15.990 -4.709 -23.402 1.00 83.94 181 ALA A N 1
ATOM 1401 C CA . ALA A 1 181 ? 16.216 -3.395 -24.013 1.00 83.94 181 ALA A CA 1
ATOM 1402 C C . ALA A 1 181 ? 17.693 -3.139 -24.354 1.00 83.94 181 ALA A C 1
ATOM 1404 O O . ALA A 1 181 ? 18.009 -2.520 -25.374 1.00 83.94 181 ALA A O 1
ATOM 1405 N N . ILE A 1 182 ? 18.623 -3.671 -23.549 1.00 84.25 182 ILE A N 1
ATOM 1406 C CA . ILE A 1 182 ? 20.074 -3.534 -23.770 1.00 84.25 182 ILE A CA 1
ATOM 1407 C C . ILE A 1 182 ? 20.481 -4.101 -25.141 1.00 84.25 182 ILE A C 1
ATOM 1409 O O . ILE A 1 182 ? 21.373 -3.555 -25.801 1.00 84.25 182 ILE A O 1
ATOM 1413 N N . ARG A 1 183 ? 19.801 -5.160 -25.605 1.00 77.56 183 ARG A N 1
ATOM 1414 C CA . ARG A 1 183 ? 19.993 -5.777 -26.929 1.00 77.56 183 ARG A CA 1
ATOM 1415 C C . ARG A 1 183 ? 19.057 -5.209 -28.006 1.00 77.56 183 ARG A C 1
ATOM 1417 O O . ARG A 1 183 ? 18.746 -5.905 -28.972 1.00 77.56 183 ARG A O 1
ATOM 1424 N N . GLY A 1 184 ? 18.677 -3.934 -27.901 1.00 67.38 184 GLY A N 1
ATOM 1425 C CA . GLY A 1 184 ? 17.737 -3.233 -28.792 1.00 67.38 184 GLY A CA 1
ATOM 1426 C C . GLY A 1 184 ? 18.071 -3.182 -30.295 1.00 67.38 184 GLY A C 1
ATOM 1427 O O . GLY A 1 184 ? 17.317 -2.592 -31.060 1.00 67.38 184 GLY A O 1
ATOM 1428 N N . ASN A 1 185 ? 19.159 -3.812 -30.750 1.00 74.50 185 ASN A N 1
ATOM 1429 C CA . ASN A 1 185 ? 19.483 -3.961 -32.174 1.00 74.50 185 ASN A CA 1
ATOM 1430 C C . ASN A 1 185 ? 18.552 -4.960 -32.895 1.00 74.50 185 ASN A C 1
ATOM 1432 O O . ASN A 1 185 ? 18.477 -4.950 -34.120 1.00 74.50 185 ASN A O 1
ATOM 1436 N N . LEU A 1 186 ? 17.850 -5.829 -32.155 1.00 81.75 186 LEU A N 1
ATOM 1437 C CA . LEU A 1 186 ? 16.838 -6.739 -32.698 1.00 81.75 186 LEU A CA 1
ATOM 1438 C C . LEU A 1 186 ? 15.442 -6.147 -32.477 1.00 81.75 186 LEU A C 1
ATOM 1440 O O . LEU A 1 186 ? 14.946 -6.131 -31.352 1.00 81.75 186 LEU A O 1
ATOM 1444 N N . HIS A 1 187 ? 14.790 -5.701 -33.555 1.00 81.50 187 HIS A N 1
ATOM 1445 C CA . HIS A 1 187 ? 13.487 -5.027 -33.487 1.00 81.50 187 HIS A CA 1
ATOM 1446 C C . HIS A 1 187 ? 12.397 -5.815 -32.721 1.00 81.50 187 HIS A C 1
ATOM 1448 O O . HIS A 1 187 ? 11.724 -5.211 -31.885 1.00 81.50 187 HIS A O 1
ATOM 1454 N N . PRO A 1 188 ? 12.253 -7.151 -32.882 1.00 85.00 188 PRO A N 1
ATOM 1455 C CA . PRO A 1 188 ? 11.276 -7.918 -32.102 1.00 85.00 188 PRO A CA 1
ATOM 1456 C C . PRO A 1 188 ? 11.576 -7.937 -30.596 1.00 85.00 188 PRO A C 1
ATOM 1458 O O . PRO A 1 188 ? 10.662 -7.869 -29.780 1.00 85.00 188 PRO A O 1
ATOM 1461 N N . VAL A 1 189 ? 12.859 -7.997 -30.218 1.00 84.38 189 VAL A N 1
ATOM 1462 C CA . VAL A 1 189 ? 13.302 -8.006 -28.811 1.00 84.38 189 VAL A CA 1
ATOM 1463 C C . VAL A 1 189 ? 13.061 -6.644 -28.169 1.00 84.38 189 VAL A C 1
ATOM 1465 O O . VAL A 1 189 ? 12.621 -6.564 -27.027 1.00 84.38 189 VAL A O 1
ATOM 1468 N N . PHE A 1 190 ? 13.304 -5.575 -28.923 1.00 81.31 190 PHE A N 1
ATOM 1469 C CA . PHE A 1 190 ? 13.053 -4.206 -28.495 1.00 81.31 190 PHE A CA 1
ATOM 1470 C C . PHE A 1 190 ? 11.558 -3.922 -28.285 1.00 81.31 190 PHE A C 1
ATOM 1472 O O . PHE A 1 190 ? 11.173 -3.346 -27.270 1.00 81.31 190 PHE A O 1
ATOM 1479 N N . LEU A 1 191 ? 10.693 -4.383 -29.196 1.00 84.62 191 LEU A N 1
ATOM 1480 C CA . LEU A 1 191 ? 9.244 -4.252 -29.029 1.00 84.62 191 LEU A CA 1
ATOM 1481 C C . LEU A 1 191 ? 8.743 -5.051 -27.818 1.00 84.62 191 LEU A C 1
ATOM 1483 O O . LEU A 1 191 ? 7.995 -4.521 -27.000 1.00 84.62 191 LEU A O 1
ATOM 1487 N N . ALA A 1 192 ? 9.190 -6.303 -27.681 1.00 86.69 192 ALA A N 1
ATOM 1488 C CA . ALA A 1 192 ? 8.836 -7.147 -26.544 1.00 86.69 192 ALA A CA 1
ATOM 1489 C C . ALA A 1 192 ? 9.285 -6.524 -25.214 1.00 86.69 192 ALA A C 1
ATOM 1491 O O . ALA A 1 192 ? 8.516 -6.522 -24.258 1.00 86.69 192 ALA A O 1
ATOM 1492 N N . SER A 1 193 ? 10.484 -5.935 -25.175 1.00 85.31 193 SER A N 1
ATOM 1493 C CA . SER A 1 193 ? 10.993 -5.190 -24.023 1.00 85.31 193 SER A CA 1
ATOM 1494 C C . SER A 1 193 ? 10.054 -4.056 -23.613 1.00 85.31 193 SER A C 1
ATOM 1496 O O . SER A 1 193 ? 9.669 -3.990 -22.452 1.00 85.31 193 SER A O 1
ATOM 1498 N N . ASN A 1 194 ? 9.656 -3.197 -24.557 1.00 85.38 194 ASN A N 1
ATOM 1499 C CA . ASN A 1 194 ? 8.777 -2.057 -24.276 1.00 85.38 194 ASN A CA 1
ATOM 1500 C C . ASN A 1 194 ? 7.401 -2.494 -23.761 1.00 85.38 194 ASN A C 1
ATOM 1502 O O . ASN A 1 194 ? 6.851 -1.865 -22.860 1.00 85.38 194 ASN A O 1
ATOM 1506 N N . ILE A 1 195 ? 6.859 -3.593 -24.293 1.00 87.50 195 ILE A N 1
ATOM 1507 C CA . ILE A 1 195 ? 5.610 -4.181 -23.792 1.00 87.50 195 ILE A CA 1
ATOM 1508 C C . ILE A 1 195 ? 5.787 -4.672 -22.351 1.00 87.50 195 ILE A C 1
ATOM 1510 O O . ILE A 1 195 ? 4.926 -4.411 -21.514 1.00 87.50 195 ILE A O 1
ATOM 1514 N N . LEU A 1 196 ? 6.890 -5.366 -22.059 1.00 85.12 196 LEU A N 1
ATOM 1515 C CA . LEU A 1 196 ? 7.133 -5.966 -20.750 1.00 85.12 196 LEU A CA 1
ATOM 1516 C C . LEU A 1 196 ? 7.391 -4.918 -19.661 1.00 85.12 196 LEU A C 1
ATOM 1518 O O . LEU A 1 196 ? 6.734 -4.958 -18.622 1.00 85.12 196 LEU A O 1
ATOM 1522 N N . SER A 1 197 ? 8.332 -3.997 -19.895 1.00 81.00 197 SER A N 1
ATOM 1523 C CA . SER A 1 197 ? 8.734 -3.009 -18.892 1.00 81.00 197 SER A CA 1
ATOM 1524 C C . SER A 1 197 ? 7.804 -1.810 -18.837 1.00 81.00 197 SER A C 1
ATOM 1526 O O . SER A 1 197 ? 7.430 -1.400 -17.749 1.00 81.00 197 SER A O 1
ATOM 1528 N N . GLY A 1 198 ? 7.406 -1.273 -19.991 1.00 80.44 198 GLY A N 1
ATOM 1529 C CA . GLY A 1 198 ? 6.654 -0.023 -20.055 1.00 80.44 198 GLY A CA 1
ATOM 1530 C C . GLY A 1 198 ? 5.158 -0.198 -19.823 1.00 80.44 198 GLY A C 1
ATOM 1531 O O . GLY A 1 198 ? 4.574 0.564 -19.064 1.00 80.44 198 GLY A O 1
ATOM 1532 N N . TYR A 1 199 ? 4.525 -1.187 -20.458 1.00 85.75 199 TYR A N 1
ATOM 1533 C CA . TYR A 1 199 ? 3.069 -1.358 -20.371 1.00 85.75 199 TYR A CA 1
ATOM 1534 C C . TYR A 1 199 ? 2.682 -2.365 -19.291 1.00 85.75 199 TYR A C 1
ATOM 1536 O O . TYR A 1 199 ? 2.024 -2.018 -18.318 1.00 85.75 199 TYR A O 1
ATOM 1544 N N . LEU A 1 200 ? 3.112 -3.621 -19.430 1.00 88.38 200 LEU A N 1
ATOM 1545 C CA . LEU A 1 200 ? 2.604 -4.698 -18.587 1.00 88.38 200 LEU A CA 1
ATOM 1546 C C . LEU A 1 200 ? 3.055 -4.553 -17.128 1.00 88.38 200 LEU A C 1
ATOM 1548 O O . LEU A 1 200 ? 2.230 -4.697 -16.228 1.00 88.38 200 LEU A O 1
ATOM 1552 N N . GLY A 1 201 ? 4.333 -4.236 -16.892 1.00 84.81 201 GLY A N 1
ATOM 1553 C CA . GLY A 1 201 ? 4.862 -3.978 -15.549 1.00 84.81 201 GLY A CA 1
ATOM 1554 C C . GLY A 1 201 ? 4.115 -2.856 -14.820 1.00 84.81 201 GLY A C 1
ATOM 1555 O O . GLY A 1 201 ? 3.675 -3.043 -13.683 1.00 84.81 201 GLY A O 1
ATOM 1556 N N . ASN A 1 202 ? 3.889 -1.737 -15.509 1.00 88.56 202 ASN A N 1
ATOM 1557 C CA . ASN A 1 202 ? 3.211 -0.559 -14.962 1.00 88.56 202 ASN A CA 1
ATOM 1558 C C . ASN A 1 202 ? 1.710 -0.785 -14.737 1.00 88.56 202 ASN A C 1
ATOM 1560 O O . ASN A 1 202 ? 1.176 -0.366 -13.709 1.00 88.56 202 ASN A O 1
ATOM 1564 N N . SER A 1 203 ? 1.055 -1.582 -15.586 1.00 90.44 203 SER A N 1
ATOM 1565 C CA . SER A 1 203 ? -0.359 -1.933 -15.414 1.00 90.44 203 SER A CA 1
ATOM 1566 C C . SER A 1 203 ? -0.648 -2.767 -14.173 1.00 90.44 203 SER A C 1
ATOM 1568 O O . SER A 1 203 ? -1.704 -2.594 -13.561 1.00 90.44 203 SER A O 1
ATOM 1570 N N . PHE A 1 204 ? 0.273 -3.636 -13.742 1.00 89.88 204 PHE A N 1
ATOM 1571 C CA . PHE A 1 204 ? 0.122 -4.299 -12.443 1.00 89.88 204 PHE A CA 1
ATOM 1572 C C . PHE A 1 204 ? 0.125 -3.266 -11.317 1.00 89.88 204 PHE A C 1
ATOM 1574 O O . PHE A 1 204 ? -0.768 -3.274 -10.470 1.00 89.88 204 PHE A O 1
ATOM 1581 N N . TYR A 1 205 ? 1.070 -2.329 -11.339 1.00 87.25 205 TYR A N 1
ATOM 1582 C CA . TYR A 1 205 ? 1.124 -1.282 -10.329 1.00 87.25 205 TYR A CA 1
ATOM 1583 C C . TYR A 1 205 ? -0.138 -0.402 -10.316 1.00 87.25 205 TYR A C 1
ATOM 1585 O O . TYR A 1 205 ? -0.720 -0.168 -9.255 1.00 87.25 205 TYR A O 1
ATOM 1593 N N . ALA A 1 206 ? -0.625 0.011 -11.486 1.00 91.12 206 ALA A N 1
ATOM 1594 C CA . ALA A 1 206 ? -1.859 0.780 -11.612 1.00 91.12 206 ALA A CA 1
ATOM 1595 C C . ALA A 1 206 ? -3.092 0.006 -11.110 1.00 91.12 206 ALA A C 1
ATOM 1597 O O . ALA A 1 206 ? -3.951 0.569 -10.427 1.00 91.12 206 ALA A O 1
ATOM 1598 N N . LEU A 1 207 ? -3.172 -1.299 -11.389 1.00 92.31 207 LEU A N 1
ATOM 1599 C CA . LEU A 1 207 ? -4.250 -2.152 -10.889 1.00 92.31 207 LEU A CA 1
ATOM 1600 C C . LEU A 1 207 ? -4.216 -2.270 -9.360 1.00 92.31 207 LEU A C 1
ATOM 1602 O O . LEU A 1 207 ? -5.258 -2.123 -8.714 1.00 92.31 207 LEU A O 1
ATOM 1606 N N . TYR A 1 208 ? -3.034 -2.486 -8.775 1.00 90.69 208 TYR A N 1
ATOM 1607 C CA . TYR A 1 208 ? -2.864 -2.448 -7.323 1.00 90.69 208 TYR A CA 1
ATOM 1608 C C . TYR A 1 208 ? -3.334 -1.105 -6.757 1.00 90.69 208 TYR A C 1
ATOM 1610 O O . TYR A 1 208 ? -4.090 -1.082 -5.784 1.00 90.69 208 TYR A O 1
ATOM 1618 N N . ALA A 1 209 ? -2.960 0.003 -7.402 1.00 91.50 209 ALA A N 1
ATOM 1619 C CA . ALA A 1 209 ? -3.339 1.328 -6.946 1.00 91.50 209 ALA A CA 1
ATOM 1620 C C . ALA A 1 209 ? -4.860 1.505 -6.866 1.00 91.50 209 ALA A C 1
ATOM 1622 O O . ALA A 1 209 ? -5.367 1.959 -5.845 1.00 91.50 209 ALA A O 1
ATOM 1623 N N . VAL A 1 210 ? -5.603 1.059 -7.883 1.00 94.50 210 VAL A N 1
ATOM 1624 C CA . VAL A 1 210 ? -7.076 1.100 -7.876 1.00 94.50 210 VAL A CA 1
ATOM 1625 C C . VAL A 1 210 ? -7.659 0.281 -6.721 1.00 94.50 210 VAL A C 1
ATOM 1627 O O . VAL A 1 210 ? -8.536 0.768 -6.001 1.00 94.50 210 VAL A O 1
ATOM 1630 N N . ILE A 1 211 ? -7.173 -0.949 -6.522 1.00 93.75 211 ILE A N 1
ATOM 1631 C CA . ILE A 1 211 ? -7.650 -1.834 -5.449 1.00 93.75 211 ILE A CA 1
ATOM 1632 C C . ILE A 1 211 ? -7.372 -1.204 -4.078 1.00 93.75 211 ILE A C 1
ATOM 1634 O O . ILE A 1 211 ? -8.273 -1.123 -3.236 1.00 93.75 211 ILE A O 1
ATOM 1638 N N . ASN A 1 212 ? -6.154 -0.706 -3.866 1.00 91.31 212 ASN A N 1
ATOM 1639 C CA . ASN A 1 212 ? -5.760 -0.079 -2.613 1.00 91.31 212 ASN A CA 1
ATOM 1640 C C . ASN A 1 212 ? -6.538 1.217 -2.340 1.00 91.31 212 ASN A C 1
ATOM 1642 O O . ASN A 1 212 ? -6.993 1.452 -1.221 1.00 91.31 212 ASN A O 1
ATOM 1646 N N . THR A 1 213 ? -6.766 2.052 -3.355 1.00 92.81 213 THR A N 1
ATOM 1647 C CA . THR A 1 213 ? -7.575 3.268 -3.206 1.00 92.81 213 THR A CA 1
ATOM 1648 C C . THR A 1 213 ? -9.020 2.937 -2.834 1.00 92.81 213 THR A C 1
ATOM 1650 O O . THR A 1 213 ? -9.589 3.599 -1.962 1.00 92.81 213 THR A O 1
ATOM 1653 N N . ALA A 1 214 ? -9.613 1.893 -3.423 1.00 92.94 214 ALA A N 1
ATOM 1654 C CA . ALA A 1 214 ? -10.953 1.437 -3.052 1.00 92.94 214 ALA A CA 1
ATOM 1655 C C . ALA A 1 214 ? -11.013 0.981 -1.582 1.00 92.94 214 ALA A C 1
ATOM 1657 O O . ALA A 1 214 ? -11.953 1.321 -0.856 1.00 92.94 214 ALA A O 1
ATOM 1658 N N . TRP A 1 215 ? -9.983 0.275 -1.115 1.00 91.12 215 TRP A N 1
ATOM 1659 C CA . TRP A 1 215 ? -9.857 -0.118 0.286 1.00 91.12 215 TRP A CA 1
ATOM 1660 C C . TRP A 1 215 ? -9.670 1.068 1.234 1.00 91.12 215 TRP A C 1
ATOM 1662 O O . TRP A 1 215 ? -10.371 1.179 2.243 1.00 91.12 215 TRP A O 1
ATOM 1672 N N . CYS A 1 216 ? -8.791 2.004 0.883 1.00 90.25 216 CYS A N 1
ATOM 1673 C CA . CYS A 1 216 ? -8.592 3.244 1.624 1.00 90.25 216 CYS A CA 1
ATOM 1674 C C . CYS A 1 216 ? -9.901 4.039 1.738 1.00 90.25 216 CYS A C 1
ATOM 1676 O O . CYS A 1 216 ? -10.240 4.523 2.818 1.00 90.25 216 CYS A O 1
ATOM 1678 N N . PHE A 1 217 ? -10.689 4.119 0.662 1.00 91.00 217 PHE A N 1
ATOM 1679 C CA . PHE A 1 217 ? -12.005 4.755 0.687 1.00 91.00 217 PHE A CA 1
ATOM 1680 C C . PHE A 1 217 ? -12.984 4.030 1.622 1.00 91.00 217 PHE A C 1
ATOM 1682 O O . PHE A 1 217 ? -13.6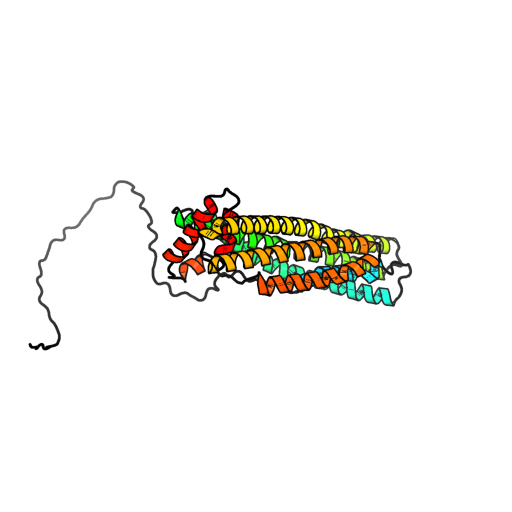70 4.672 2.425 1.00 91.00 217 PHE A O 1
ATOM 1689 N N . PHE A 1 218 ? -13.022 2.695 1.576 1.00 88.62 218 PHE A N 1
ATOM 1690 C CA . PHE A 1 218 ? -13.822 1.889 2.499 1.00 88.62 218 PHE A CA 1
ATOM 1691 C C . PHE A 1 218 ? -13.441 2.159 3.966 1.00 88.62 218 PHE A C 1
ATOM 1693 O O . PHE A 1 218 ? -14.319 2.427 4.794 1.00 88.62 218 PHE A O 1
ATOM 1700 N N . MET A 1 219 ? -12.142 2.171 4.276 1.00 86.56 219 MET A N 1
ATOM 1701 C CA . MET A 1 219 ? -11.620 2.445 5.618 1.00 86.56 219 MET A CA 1
ATOM 1702 C C . MET A 1 219 ? -11.886 3.874 6.079 1.00 86.56 219 MET A C 1
ATOM 1704 O O . MET A 1 219 ? -12.278 4.090 7.228 1.00 86.56 219 MET A O 1
ATOM 1708 N N . TRP A 1 220 ? -11.747 4.850 5.185 1.00 88.44 220 TRP A N 1
ATOM 1709 C CA . TRP A 1 220 ? -12.097 6.237 5.464 1.00 88.44 220 TRP A CA 1
ATOM 1710 C C . TRP A 1 220 ? -13.581 6.382 5.807 1.00 88.44 220 TRP A C 1
ATOM 1712 O O . TRP A 1 220 ? -13.915 6.990 6.826 1.00 88.44 220 TRP A O 1
ATOM 1722 N N . ARG A 1 221 ? -14.476 5.773 5.015 1.00 85.81 221 ARG A N 1
ATOM 1723 C CA . ARG A 1 221 ? -15.926 5.806 5.263 1.00 85.81 221 ARG A CA 1
ATOM 1724 C C . ARG A 1 221 ? -16.262 5.199 6.622 1.00 85.81 221 ARG A C 1
ATOM 1726 O O . ARG A 1 221 ? -17.054 5.769 7.372 1.00 85.81 221 ARG A O 1
ATOM 1733 N N . ARG A 1 222 ? -15.624 4.076 6.963 1.00 82.00 222 ARG A N 1
ATOM 1734 C CA . ARG A 1 222 ? -15.776 3.411 8.262 1.00 82.00 222 ARG A CA 1
ATOM 1735 C C . ARG A 1 222 ? -15.289 4.293 9.416 1.00 82.00 222 ARG A C 1
ATOM 1737 O O . ARG A 1 222 ? -16.008 4.475 10.396 1.00 82.00 222 ARG A O 1
ATOM 1744 N N . ALA A 1 223 ? -14.105 4.889 9.297 1.00 80.69 223 ALA A N 1
ATOM 1745 C CA . ALA A 1 223 ? -13.559 5.774 10.323 1.00 80.69 223 ALA A CA 1
ATOM 1746 C C . ALA A 1 223 ? -14.391 7.061 10.484 1.00 80.69 223 ALA A C 1
ATOM 1748 O O . ALA A 1 223 ? -14.577 7.548 11.599 1.00 80.69 223 ALA A O 1
ATOM 1749 N N . HIS A 1 224 ? -14.952 7.585 9.392 1.00 82.19 224 HIS A N 1
ATOM 1750 C CA . HIS A 1 224 ? -15.856 8.732 9.423 1.00 82.19 224 HIS A CA 1
ATOM 1751 C C . HIS A 1 224 ? -17.198 8.405 10.095 1.00 82.19 224 HIS A C 1
ATOM 1753 O O . HIS A 1 224 ? -17.669 9.179 10.929 1.00 82.19 224 HIS A O 1
ATOM 1759 N N . ALA A 1 225 ? -17.781 7.239 9.799 1.00 77.62 225 ALA A N 1
ATOM 1760 C CA . ALA A 1 225 ? -18.978 6.759 10.488 1.00 77.62 225 ALA A CA 1
ATOM 1761 C C . ALA A 1 225 ? -18.733 6.601 11.998 1.00 77.62 225 ALA A C 1
ATOM 1763 O O . ALA A 1 225 ? -19.567 7.020 12.802 1.00 77.62 225 ALA A O 1
ATOM 1764 N N . CYS A 1 226 ? -17.560 6.084 12.382 1.00 71.56 226 CYS A N 1
ATOM 1765 C CA . CYS A 1 226 ? -17.164 5.964 13.783 1.00 71.56 226 CYS A CA 1
ATOM 1766 C C . CYS A 1 226 ? -17.005 7.329 14.469 1.00 71.56 226 CYS A C 1
ATOM 1768 O O . CYS A 1 226 ? -17.486 7.522 15.579 1.00 71.56 226 CYS A O 1
ATOM 1770 N N . GLU A 1 227 ? -16.422 8.324 13.801 1.00 74.50 227 GLU A N 1
ATOM 1771 C CA . GLU A 1 227 ? -16.353 9.686 14.342 1.00 74.50 227 GLU A CA 1
ATOM 1772 C C . GLU A 1 227 ? -17.753 10.276 14.608 1.00 74.50 227 GLU A C 1
ATOM 1774 O O . GLU A 1 227 ? -17.983 10.888 15.652 1.00 74.50 227 GLU A O 1
ATOM 1779 N N . GLY A 1 228 ? -18.702 10.073 13.687 1.00 72.19 228 GLY A N 1
ATOM 1780 C CA . GLY A 1 228 ? -20.092 10.507 13.862 1.00 72.19 228 GLY A CA 1
ATOM 1781 C C . GLY A 1 228 ? -20.804 9.780 15.006 1.00 72.19 228 GLY A C 1
ATOM 1782 O O . GLY A 1 228 ? -21.542 10.397 15.771 1.00 72.19 228 GLY A O 1
ATOM 1783 N N . ALA A 1 229 ? -20.544 8.482 15.154 1.00 69.31 229 ALA A N 1
ATOM 1784 C CA . ALA A 1 229 ? -21.034 7.656 16.250 1.00 69.31 229 ALA A CA 1
ATOM 1785 C C . ALA A 1 229 ? -20.500 8.123 17.617 1.00 69.31 229 ALA A C 1
ATOM 1787 O O . ALA A 1 229 ? -21.274 8.341 18.547 1.00 69.31 229 ALA A O 1
ATOM 1788 N N . VAL A 1 230 ? -19.194 8.375 17.701 1.00 70.56 230 VAL A N 1
ATOM 1789 C CA . VAL A 1 230 ? -18.496 8.852 18.903 1.00 70.56 230 VAL A CA 1
ATOM 1790 C C . VAL A 1 230 ? -18.980 10.242 19.327 1.00 70.56 230 VAL A C 1
ATOM 1792 O O . VAL A 1 230 ? -19.201 10.471 20.510 1.00 70.56 230 VAL A O 1
ATOM 1795 N N . LYS A 1 231 ? -19.232 11.159 18.382 1.00 72.12 231 LYS A N 1
ATOM 1796 C CA . LYS A 1 231 ? -19.830 12.476 18.688 1.00 72.12 231 LYS A CA 1
ATOM 1797 C C . LYS A 1 231 ? -21.235 12.370 19.290 1.00 72.12 231 LYS A C 1
ATOM 1799 O O . LYS A 1 231 ? -21.603 13.195 20.116 1.00 72.12 231 LYS A O 1
ATOM 1804 N N . ARG A 1 232 ? -22.028 11.369 18.893 1.00 70.62 232 ARG A N 1
ATOM 1805 C CA . ARG A 1 232 ? -23.383 11.163 19.436 1.00 70.62 232 ARG A CA 1
ATOM 1806 C C . ARG A 1 232 ? -23.363 10.570 20.846 1.00 70.62 232 ARG A C 1
ATOM 1808 O O . ARG A 1 232 ? -24.193 10.955 21.658 1.00 70.62 232 ARG A O 1
ATOM 1815 N N . ALA A 1 233 ? -22.371 9.735 21.151 1.00 67.69 233 ALA A N 1
ATOM 1816 C CA . ALA A 1 233 ? -22.150 9.152 22.477 1.00 67.69 233 ALA A CA 1
ATOM 1817 C C . ALA A 1 233 ? -21.336 10.060 23.431 1.00 67.69 233 ALA A C 1
ATOM 1819 O O . ALA A 1 233 ? -20.939 9.635 24.513 1.00 67.69 233 ALA A O 1
ATOM 1820 N N . GLU A 1 234 ? -21.077 11.320 23.057 1.00 69.75 234 GLU A N 1
ATOM 1821 C CA . GLU A 1 234 ? -20.229 12.256 23.817 1.00 69.75 234 GLU A CA 1
ATOM 1822 C C . GLU A 1 234 ? -20.742 12.565 25.228 1.00 69.75 234 GLU A C 1
ATOM 1824 O O . GLU A 1 234 ? -19.955 12.914 26.103 1.00 69.75 234 GLU A O 1
ATOM 1829 N N . ARG A 1 235 ? -22.047 12.403 25.464 1.00 65.25 235 ARG A N 1
ATOM 1830 C CA . ARG A 1 235 ? -22.664 12.612 26.783 1.00 65.25 235 ARG A CA 1
ATOM 1831 C C . ARG A 1 235 ? -22.535 11.412 27.720 1.00 65.25 235 ARG A C 1
ATOM 1833 O O . ARG A 1 235 ? -22.670 11.588 28.924 1.00 65.25 235 ARG A O 1
ATOM 1840 N N . GLU A 1 236 ? -22.286 10.228 27.173 1.00 66.56 236 GLU A N 1
ATOM 1841 C CA . GLU A 1 236 ? -22.355 8.953 27.898 1.00 66.56 236 GLU A CA 1
ATOM 1842 C C . GLU A 1 236 ? -20.964 8.339 28.099 1.00 66.56 236 GLU A C 1
ATOM 1844 O O . GLU A 1 236 ? -20.729 7.610 29.055 1.00 66.56 236 GLU A O 1
ATOM 1849 N N . VAL A 1 237 ? -19.997 8.696 27.249 1.00 64.44 237 VAL A N 1
ATOM 1850 C CA . VAL A 1 237 ? -18.621 8.196 27.317 1.00 64.44 237 VAL A CA 1
ATOM 1851 C C . VAL A 1 237 ? -17.701 9.237 27.957 1.00 64.44 237 VAL A C 1
ATOM 1853 O O . VAL A 1 237 ? -17.619 10.379 27.505 1.00 64.44 237 VAL A O 1
ATOM 1856 N N . GLY A 1 238 ? -16.937 8.838 28.978 1.00 68.06 238 GLY A N 1
ATOM 1857 C CA . GLY A 1 238 ? -16.017 9.728 29.695 1.00 68.06 238 GLY A CA 1
ATOM 1858 C C . GLY A 1 238 ? -15.013 10.471 28.791 1.00 68.06 238 GLY A C 1
ATOM 1859 O O . GLY A 1 238 ? -14.453 9.916 27.841 1.00 68.06 238 GLY A O 1
ATOM 1860 N N . ALA A 1 239 ? -14.715 11.733 29.129 1.00 73.62 239 ALA A N 1
ATOM 1861 C CA . ALA A 1 239 ? -13.943 12.667 28.291 1.00 73.62 239 ALA A CA 1
ATOM 1862 C C . ALA A 1 239 ? -12.544 12.166 27.867 1.00 73.62 239 ALA A C 1
ATOM 1864 O O . ALA A 1 239 ? -12.078 12.449 26.757 1.00 73.62 239 ALA A O 1
ATOM 1865 N N . LYS A 1 240 ? -11.862 11.396 28.728 1.00 72.62 240 LYS A N 1
ATOM 1866 C CA . LYS A 1 240 ? -10.541 10.816 28.422 1.00 72.62 240 LYS A CA 1
ATOM 1867 C C . LYS A 1 240 ? -10.629 9.753 27.321 1.00 72.62 240 LYS A C 1
ATOM 1869 O O . LYS A 1 240 ? -9.869 9.813 26.355 1.00 72.62 240 LYS A O 1
ATOM 1874 N N . MET A 1 241 ? -11.584 8.831 27.443 1.00 67.94 241 MET A N 1
ATOM 1875 C CA . MET A 1 241 ? -11.828 7.753 26.479 1.00 67.94 241 MET A CA 1
ATOM 1876 C C . MET A 1 241 ? -12.281 8.330 25.131 1.00 67.94 241 MET A C 1
ATOM 1878 O O . MET A 1 241 ? -11.715 8.020 24.084 1.00 67.94 241 MET A O 1
ATOM 1882 N N . MET A 1 242 ? -13.204 9.292 25.172 1.00 71.81 242 MET A N 1
ATOM 1883 C CA . MET A 1 242 ? -13.672 10.062 24.016 1.00 71.81 242 MET A CA 1
ATOM 1884 C C . MET A 1 242 ? -12.523 10.706 23.221 1.00 71.81 242 MET A C 1
ATOM 1886 O O . MET A 1 242 ? -12.459 10.600 21.995 1.00 71.81 242 MET A O 1
ATOM 1890 N N . THR A 1 243 ? -11.581 11.349 23.916 1.00 76.81 243 THR A N 1
ATOM 1891 C CA . THR A 1 243 ? -10.427 12.005 23.282 1.00 76.81 243 THR A CA 1
ATOM 1892 C C . THR A 1 243 ? -9.495 10.990 22.614 1.00 76.81 243 THR A C 1
ATOM 1894 O O . THR A 1 243 ? -9.022 11.229 21.500 1.00 76.81 243 THR A O 1
ATOM 1897 N N . ALA A 1 244 ? -9.259 9.839 23.253 1.00 73.19 244 ALA A N 1
ATOM 1898 C CA . ALA A 1 244 ? -8.449 8.762 22.686 1.00 73.19 244 ALA A CA 1
ATOM 1899 C C . ALA A 1 244 ? -9.085 8.176 21.411 1.00 73.19 244 ALA A C 1
ATOM 1901 O O . ALA A 1 244 ? -8.414 8.076 20.380 1.00 73.19 244 ALA A O 1
ATOM 1902 N N . LEU A 1 245 ? -10.392 7.897 21.441 1.00 71.50 245 LEU A N 1
ATOM 1903 C CA . LEU A 1 245 ? -11.167 7.409 20.295 1.00 71.50 245 LEU A CA 1
ATOM 1904 C C . LEU A 1 245 ? -11.167 8.391 19.121 1.00 71.50 245 LEU A C 1
ATOM 1906 O O . LEU A 1 245 ? -10.834 8.003 17.999 1.00 71.50 245 LEU A O 1
ATOM 1910 N N . LYS A 1 246 ? -11.475 9.673 19.374 1.00 77.81 246 LYS A N 1
ATOM 1911 C CA . LYS A 1 246 ? -11.445 10.731 18.348 1.00 77.81 246 LYS A CA 1
ATOM 1912 C C . LYS A 1 246 ? -10.055 10.832 17.710 1.00 77.81 246 LYS A C 1
ATOM 1914 O O . LYS A 1 246 ? -9.938 10.877 16.485 1.00 77.81 246 LYS A O 1
ATOM 1919 N N . LYS A 1 247 ? -8.990 10.802 18.521 1.00 81.44 247 LYS A N 1
ATOM 1920 C CA . LYS A 1 247 ? -7.600 10.860 18.043 1.00 81.44 247 LYS A CA 1
ATOM 1921 C C . LYS A 1 247 ? -7.233 9.648 17.186 1.00 81.44 247 LYS A C 1
ATOM 1923 O O . LYS A 1 247 ? -6.606 9.808 16.142 1.00 81.44 247 LYS A O 1
ATOM 1928 N N . HIS A 1 248 ? -7.621 8.448 17.605 1.00 77.06 248 HIS A N 1
ATOM 1929 C CA . HIS A 1 248 ? -7.341 7.219 16.868 1.00 77.06 248 HIS A CA 1
ATOM 1930 C C . HIS A 1 248 ? -8.116 7.167 15.541 1.00 77.06 248 HIS A C 1
ATOM 1932 O O . HIS A 1 248 ? -7.510 6.935 14.495 1.00 77.06 248 HIS A O 1
ATOM 1938 N N . ALA A 1 249 ? -9.415 7.488 15.543 1.00 78.56 249 ALA A N 1
ATOM 1939 C CA . ALA A 1 249 ? -10.218 7.594 14.322 1.00 78.56 249 ALA A CA 1
ATOM 1940 C C . ALA A 1 249 ? -9.644 8.638 13.347 1.00 78.56 249 ALA A C 1
ATOM 1942 O O . ALA A 1 249 ? -9.534 8.371 12.151 1.00 78.56 249 ALA A O 1
ATOM 1943 N N . MET A 1 250 ? -9.200 9.794 13.855 1.00 83.94 250 MET A N 1
ATOM 1944 C CA . MET A 1 250 ? -8.566 10.831 13.036 1.00 83.94 250 MET A CA 1
ATOM 1945 C C . MET A 1 250 ? -7.269 10.342 12.383 1.00 83.94 250 MET A C 1
ATOM 1947 O O . MET A 1 250 ? -7.075 10.557 11.190 1.00 83.94 250 MET A O 1
ATOM 1951 N N . ARG A 1 251 ? -6.403 9.636 13.120 1.00 86.06 251 ARG A N 1
ATOM 1952 C CA . ARG A 1 251 ? -5.166 9.065 12.558 1.00 86.06 251 ARG A CA 1
ATOM 1953 C C . ARG A 1 251 ? -5.454 8.060 11.443 1.00 86.06 251 ARG A C 1
ATOM 1955 O O . ARG A 1 251 ? -4.816 8.132 10.398 1.00 86.06 251 ARG A O 1
ATOM 1962 N N . HIS A 1 252 ? -6.441 7.178 11.627 1.00 83.88 252 HIS A N 1
ATOM 1963 C CA . HIS A 1 252 ? -6.864 6.230 10.584 1.00 83.88 252 HIS A CA 1
ATOM 1964 C C . HIS A 1 252 ? -7.409 6.949 9.345 1.00 83.88 252 HIS A C 1
ATOM 1966 O O . HIS A 1 252 ? -7.055 6.583 8.230 1.00 83.88 252 HIS A O 1
ATOM 1972 N N . LYS A 1 253 ? -8.207 8.013 9.519 1.00 87.94 253 LYS A N 1
ATOM 1973 C CA . LYS A 1 253 ? -8.681 8.844 8.397 1.00 87.94 253 LYS A CA 1
ATOM 1974 C C . LYS A 1 253 ? -7.528 9.513 7.654 1.00 87.94 253 LYS A C 1
ATOM 1976 O O . LYS A 1 253 ? -7.512 9.483 6.430 1.00 87.94 253 LYS A O 1
ATOM 1981 N N . MET A 1 254 ? -6.591 10.122 8.383 1.00 88.19 254 MET A N 1
ATOM 1982 C CA . MET A 1 254 ? -5.431 10.793 7.790 1.00 88.19 254 MET A CA 1
ATOM 1983 C C . MET A 1 254 ? -4.589 9.819 6.970 1.00 88.19 254 MET A C 1
ATOM 1985 O O . MET A 1 254 ? -4.234 10.136 5.841 1.00 88.19 254 MET A O 1
ATOM 1989 N N . TYR A 1 255 ? -4.328 8.628 7.508 1.00 88.69 255 TYR A N 1
ATOM 1990 C CA . TYR A 1 255 ? -3.595 7.597 6.785 1.00 88.69 255 TYR A CA 1
ATOM 1991 C C . TYR A 1 255 ? -4.355 7.088 5.563 1.00 88.69 255 TYR A C 1
ATOM 1993 O O . TYR A 1 255 ? -3.785 7.058 4.483 1.00 88.69 255 TYR A O 1
ATOM 2001 N N . ALA A 1 256 ? -5.645 6.765 5.693 1.00 89.25 256 ALA A N 1
ATOM 2002 C CA . ALA A 1 256 ? -6.445 6.294 4.565 1.00 89.25 256 ALA A CA 1
ATOM 2003 C C . ALA A 1 256 ? -6.490 7.319 3.416 1.00 89.25 256 ALA A C 1
ATOM 2005 O O . ALA A 1 256 ? -6.360 6.950 2.254 1.00 89.25 256 ALA A O 1
ATOM 2006 N N . ILE A 1 257 ? -6.623 8.613 3.731 1.00 92.62 257 ILE A N 1
ATOM 2007 C CA . ILE A 1 257 ? -6.584 9.682 2.721 1.00 92.62 257 ILE A CA 1
ATOM 2008 C C . ILE A 1 257 ? -5.180 9.803 2.119 1.00 92.62 257 ILE A C 1
ATOM 2010 O O . ILE A 1 257 ? -5.048 9.830 0.899 1.00 92.62 257 ILE A O 1
ATOM 2014 N N . GLY A 1 258 ? -4.142 9.877 2.958 1.00 91.50 258 GLY A N 1
ATOM 2015 C CA . GLY A 1 258 ? -2.760 10.054 2.511 1.00 91.50 258 GLY A CA 1
ATOM 2016 C C . GLY A 1 258 ? -2.276 8.897 1.641 1.00 91.50 258 GLY A C 1
ATOM 2017 O O . GLY A 1 258 ? -1.827 9.125 0.520 1.00 91.50 258 GLY A O 1
ATOM 2018 N N . ASN A 1 259 ? -2.437 7.663 2.120 1.00 90.62 259 ASN A N 1
ATOM 2019 C CA . ASN A 1 259 ? -2.055 6.442 1.413 1.00 90.62 259 ASN A CA 1
ATOM 2020 C C . ASN A 1 259 ? -2.868 6.285 0.122 1.00 90.62 259 ASN A C 1
ATOM 2022 O O . ASN A 1 259 ? -2.300 6.105 -0.952 1.00 90.62 259 ASN A O 1
ATOM 2026 N N . GLY A 1 260 ? -4.195 6.445 0.207 1.00 91.25 260 GLY A N 1
ATOM 2027 C CA . GLY A 1 260 ? -5.092 6.304 -0.938 1.00 91.25 260 GLY A CA 1
ATOM 2028 C C . GLY A 1 260 ? -4.824 7.319 -2.049 1.00 91.25 260 GLY A C 1
ATOM 2029 O O . GLY A 1 260 ? -4.837 6.939 -3.217 1.00 91.25 260 GLY A O 1
ATOM 2030 N N . ALA A 1 261 ? -4.552 8.583 -1.706 1.00 93.69 261 ALA A N 1
ATOM 2031 C CA . ALA A 1 261 ? -4.214 9.620 -2.680 1.00 93.69 261 ALA A CA 1
ATOM 2032 C C . ALA A 1 261 ? -2.820 9.408 -3.281 1.00 93.69 261 ALA A C 1
ATOM 2034 O O . ALA A 1 261 ? -2.665 9.487 -4.496 1.00 93.69 261 ALA A O 1
ATOM 2035 N N . THR A 1 262 ? -1.826 9.107 -2.442 1.00 92.38 262 THR A N 1
ATOM 2036 C CA . THR A 1 262 ? -0.443 8.881 -2.884 1.00 92.38 262 THR A CA 1
ATOM 2037 C C . THR A 1 262 ? -0.370 7.730 -3.879 1.00 92.38 262 THR A C 1
ATOM 2039 O O . THR A 1 262 ? 0.141 7.902 -4.981 1.00 92.38 262 THR A O 1
ATOM 2042 N N . ILE A 1 263 ? -0.946 6.580 -3.524 1.00 91.06 263 ILE A N 1
ATOM 2043 C CA . ILE A 1 263 ? -0.914 5.383 -4.364 1.00 91.06 263 ILE A CA 1
ATOM 2044 C C . ILE A 1 263 ? -1.744 5.580 -5.638 1.00 91.06 263 ILE A C 1
ATOM 2046 O O . ILE A 1 263 ? -1.307 5.167 -6.708 1.00 91.06 263 ILE A O 1
ATOM 2050 N N . LEU A 1 264 ? -2.888 6.274 -5.573 1.00 94.56 264 LEU A N 1
ATOM 2051 C CA . LEU A 1 264 ? -3.678 6.583 -6.770 1.00 94.56 264 LEU A CA 1
ATOM 2052 C C . LEU A 1 264 ? -2.892 7.441 -7.768 1.00 94.56 264 LEU A C 1
ATOM 2054 O O . LEU A 1 264 ? -2.830 7.117 -8.953 1.00 94.56 264 LEU A O 1
ATOM 2058 N N . VAL A 1 265 ? -2.305 8.544 -7.292 1.00 94.06 265 VAL A N 1
ATOM 2059 C CA . VAL A 1 265 ? -1.524 9.457 -8.139 1.00 94.06 265 VAL A CA 1
ATOM 2060 C C . VAL A 1 265 ? -0.287 8.749 -8.673 1.00 94.06 265 VAL A C 1
ATOM 2062 O O . VAL A 1 265 ? 0.042 8.921 -9.845 1.00 94.06 265 VAL A O 1
ATOM 2065 N N . SER A 1 266 ? 0.350 7.907 -7.859 1.00 91.12 266 SER A N 1
ATOM 2066 C CA . SER A 1 266 ? 1.476 7.095 -8.301 1.00 91.12 266 SER A CA 1
ATOM 2067 C C . SER A 1 266 ? 1.072 6.117 -9.408 1.00 91.12 266 SER A C 1
ATOM 2069 O O . SER A 1 266 ? 1.743 6.043 -10.434 1.00 91.12 266 SER A O 1
ATOM 2071 N N . GLY A 1 267 ? -0.062 5.420 -9.266 1.00 91.75 267 GLY A N 1
ATOM 2072 C CA . GLY A 1 267 ? -0.582 4.508 -10.290 1.00 91.75 267 GLY A CA 1
ATOM 2073 C C . GLY A 1 267 ? -0.834 5.211 -11.626 1.00 91.75 267 GLY A C 1
ATOM 2074 O O . GLY A 1 267 ? -0.424 4.723 -12.676 1.00 91.75 267 GLY A O 1
ATOM 2075 N N . VAL A 1 268 ? -1.425 6.411 -11.591 1.00 92.75 268 VAL A N 1
ATOM 2076 C CA . VAL A 1 268 ? -1.593 7.254 -12.789 1.00 92.75 268 VAL A CA 1
ATOM 2077 C C . VAL A 1 268 ? -0.238 7.707 -13.347 1.00 92.75 268 VAL A C 1
ATOM 2079 O O . VAL A 1 268 ? -0.030 7.689 -14.560 1.00 92.75 268 VAL A O 1
ATOM 2082 N N . GLY A 1 269 ? 0.691 8.108 -12.478 1.00 90.88 269 GLY A N 1
ATOM 2083 C CA . GLY A 1 269 ? 2.040 8.533 -12.851 1.00 90.88 269 GLY A CA 1
ATOM 2084 C C . GLY A 1 269 ? 2.837 7.435 -13.553 1.00 90.88 269 GLY A C 1
ATOM 2085 O O . GLY A 1 269 ? 3.519 7.728 -14.532 1.00 90.88 269 GLY A O 1
ATOM 2086 N N . SER A 1 270 ? 2.688 6.188 -13.107 1.00 88.69 270 SER A N 1
ATOM 2087 C CA . SER A 1 270 ? 3.310 5.002 -13.704 1.00 88.69 270 SER A CA 1
ATOM 2088 C C . SER A 1 270 ? 2.761 4.682 -15.100 1.00 88.69 270 SER A C 1
ATOM 2090 O O . SER A 1 270 ? 3.512 4.385 -16.023 1.00 88.69 270 SER A O 1
ATOM 2092 N N . GLU A 1 271 ? 1.456 4.837 -15.324 1.00 90.69 271 GLU A N 1
ATOM 2093 C CA . GLU A 1 271 ? 0.900 4.675 -16.675 1.00 90.69 271 GLU A CA 1
ATOM 2094 C C . GLU A 1 271 ? 1.370 5.786 -17.619 1.00 90.69 271 GLU A C 1
ATOM 2096 O O . GLU A 1 271 ? 1.686 5.542 -18.783 1.00 90.69 271 GLU A O 1
ATOM 2101 N N . ILE A 1 272 ? 1.492 7.020 -17.123 1.00 90.44 272 ILE A N 1
ATOM 2102 C CA . ILE A 1 272 ? 2.057 8.124 -17.908 1.00 90.44 272 ILE A CA 1
ATOM 2103 C C . ILE A 1 272 ? 3.543 7.868 -18.205 1.00 90.44 272 ILE A C 1
ATOM 2105 O O . ILE A 1 272 ? 3.996 8.157 -19.316 1.00 90.44 272 ILE A O 1
ATOM 2109 N N . SER A 1 273 ? 4.300 7.311 -17.253 1.00 87.75 273 SER A N 1
ATOM 2110 C CA . SER A 1 273 ? 5.748 7.092 -17.366 1.00 87.75 273 SER A CA 1
ATOM 2111 C C . SER A 1 273 ? 6.139 6.065 -18.433 1.00 87.75 273 SER A C 1
ATOM 2113 O O . SER A 1 273 ? 7.266 6.122 -18.935 1.00 87.75 273 SER A O 1
ATOM 2115 N N . SER A 1 274 ? 5.195 5.216 -18.856 1.00 83.62 274 SER A N 1
ATOM 2116 C CA . SER A 1 274 ? 5.339 4.292 -19.991 1.00 83.62 274 SER A CA 1
ATOM 2117 C C . SER A 1 274 ? 5.559 4.997 -21.339 1.00 83.62 274 SER A C 1
ATOM 2119 O O . SER A 1 274 ? 6.184 4.447 -22.244 1.00 83.62 274 SER A O 1
ATOM 2121 N N . THR A 1 275 ? 5.060 6.230 -21.486 1.00 81.00 275 THR A N 1
ATOM 2122 C CA . THR A 1 275 ? 5.102 6.986 -22.753 1.00 81.00 275 THR A CA 1
ATOM 2123 C C . THR A 1 275 ? 5.742 8.364 -22.621 1.00 81.00 275 THR A C 1
ATOM 2125 O O . THR A 1 275 ? 6.176 8.943 -23.619 1.00 81.00 275 THR A O 1
ATOM 2128 N N . LYS A 1 276 ? 5.777 8.927 -21.410 1.00 86.62 276 LYS A N 1
ATOM 2129 C CA . LYS A 1 276 ? 6.126 10.326 -21.154 1.00 86.62 276 LYS A CA 1
ATOM 2130 C C . LYS A 1 276 ? 7.004 10.456 -19.917 1.00 86.62 276 LYS A C 1
ATOM 2132 O O . LYS A 1 276 ? 6.616 10.078 -18.816 1.00 86.62 276 LYS A O 1
ATOM 2137 N N . TRP A 1 277 ? 8.154 11.110 -20.068 1.00 87.56 277 TRP A N 1
ATOM 2138 C CA . TRP A 1 277 ? 9.101 11.323 -18.969 1.00 87.56 277 TRP A CA 1
ATOM 2139 C C . TRP A 1 277 ? 8.511 12.143 -17.802 1.00 87.56 277 TRP A C 1
ATOM 2141 O O . TRP A 1 277 ? 8.967 12.033 -16.666 1.00 87.56 277 TRP A O 1
ATOM 2151 N N . GLN A 1 278 ? 7.470 12.942 -18.055 1.00 89.50 278 GLN A N 1
ATOM 2152 C CA . GLN A 1 278 ? 6.769 13.714 -17.029 1.00 89.50 278 GLN A CA 1
ATOM 2153 C C . GLN A 1 278 ? 6.125 12.823 -15.956 1.00 89.50 278 GLN A C 1
ATOM 2155 O O . GLN A 1 278 ? 5.971 13.275 -14.824 1.00 89.50 278 GLN A O 1
ATOM 2160 N N . GLY A 1 279 ? 5.792 11.565 -16.280 1.00 88.31 279 GLY A N 1
ATOM 2161 C CA . GLY A 1 279 ? 5.282 10.601 -15.301 1.00 88.31 279 GLY A CA 1
ATOM 2162 C C . GLY A 1 279 ? 6.250 10.411 -14.130 1.00 88.31 279 GLY A C 1
ATOM 2163 O O . GLY A 1 279 ? 5.842 10.489 -12.976 1.00 88.31 279 GLY A O 1
ATOM 2164 N N . TYR A 1 280 ? 7.556 10.326 -14.403 1.00 88.56 280 TYR A N 1
ATOM 2165 C CA . TYR A 1 280 ? 8.577 10.189 -13.357 1.00 88.56 280 TYR A CA 1
ATOM 2166 C C . TYR A 1 280 ? 8.679 11.413 -12.446 1.00 88.56 280 TYR A C 1
ATOM 2168 O O . TYR A 1 280 ? 8.933 11.268 -11.255 1.00 88.56 280 TYR A O 1
ATOM 2176 N N . VAL A 1 281 ? 8.429 12.618 -12.968 1.00 90.94 281 VAL A N 1
ATOM 2177 C CA . VAL A 1 281 ? 8.392 13.839 -12.143 1.00 90.94 281 VAL A CA 1
ATOM 2178 C C . VAL A 1 281 ? 7.234 13.782 -11.147 1.00 90.94 281 VAL A C 1
ATOM 2180 O O . VAL A 1 281 ? 7.396 14.192 -10.001 1.00 90.94 281 VAL A O 1
ATOM 2183 N N . VAL A 1 282 ? 6.086 13.238 -11.563 1.00 90.12 282 VAL A N 1
ATOM 2184 C CA . VAL A 1 282 ? 4.919 13.018 -10.693 1.00 90.12 282 VAL A CA 1
ATOM 2185 C C . VAL A 1 282 ? 5.181 11.910 -9.668 1.00 90.12 282 VAL A C 1
ATOM 2187 O O . VAL A 1 282 ? 4.708 12.008 -8.536 1.00 90.12 282 VAL A O 1
ATOM 2190 N N . LEU A 1 283 ? 5.971 10.889 -10.013 1.00 88.81 283 LEU A N 1
ATOM 2191 C CA . LEU A 1 283 ? 6.315 9.799 -9.095 1.00 88.81 283 LEU A CA 1
ATOM 2192 C C . LEU A 1 283 ? 7.188 10.260 -7.916 1.00 88.81 283 LEU A C 1
ATOM 2194 O O . LEU A 1 283 ? 7.022 9.740 -6.819 1.00 88.81 283 LEU A O 1
ATOM 2198 N N . ILE A 1 284 ? 8.059 11.265 -8.078 1.00 88.06 284 ILE A N 1
ATOM 2199 C CA . ILE A 1 284 ? 8.936 11.763 -6.994 1.00 88.06 284 ILE A CA 1
ATOM 2200 C C . ILE A 1 284 ? 8.160 12.144 -5.714 1.00 88.06 284 ILE A C 1
ATOM 2202 O O . ILE A 1 284 ? 8.467 11.595 -4.651 1.00 88.06 284 ILE A O 1
ATOM 2206 N N . PRO A 1 285 ? 7.164 13.054 -5.745 1.00 90.69 285 PRO A N 1
ATOM 2207 C CA . PRO A 1 285 ? 6.383 13.371 -4.552 1.00 90.69 285 PRO A CA 1
ATOM 2208 C C . PRO A 1 285 ? 5.552 12.180 -4.057 1.00 90.69 285 PRO A C 1
ATOM 2210 O O . PRO A 1 285 ? 5.298 12.097 -2.856 1.00 90.69 285 PRO A O 1
ATOM 2213 N N . CYS A 1 286 ? 5.174 11.243 -4.934 1.00 90.38 286 CYS A N 1
ATOM 2214 C CA . CYS A 1 286 ? 4.470 10.027 -4.528 1.00 90.38 286 CYS A CA 1
ATOM 2215 C C . CYS A 1 286 ? 5.372 9.103 -3.703 1.00 90.38 286 CYS A C 1
ATOM 2217 O O . CYS A 1 286 ? 4.974 8.700 -2.618 1.00 90.38 286 CYS A O 1
ATOM 2219 N N . VAL A 1 287 ? 6.621 8.880 -4.128 1.00 86.56 287 VAL A N 1
ATOM 2220 C CA . VAL A 1 287 ? 7.625 8.118 -3.362 1.00 86.56 287 VAL A CA 1
ATOM 2221 C C . VAL A 1 287 ? 7.792 8.712 -1.960 1.00 86.56 287 VAL A C 1
ATOM 2223 O O . VAL A 1 287 ? 7.757 7.994 -0.960 1.00 86.56 287 VAL A O 1
ATOM 2226 N N . LEU A 1 288 ? 7.929 10.040 -1.862 1.00 88.12 288 LEU A N 1
ATOM 2227 C CA . LEU A 1 288 ? 8.043 10.729 -0.571 1.00 88.12 288 LEU A CA 1
ATOM 2228 C C . LEU A 1 288 ? 6.773 10.568 0.280 1.00 88.12 288 LEU A C 1
ATOM 2230 O O . LEU A 1 288 ? 6.866 10.334 1.487 1.00 88.12 288 LEU A O 1
ATOM 2234 N N . GLY A 1 289 ? 5.597 10.656 -0.345 1.00 89.06 289 GLY A N 1
ATOM 2235 C CA . GLY A 1 289 ? 4.307 10.401 0.293 1.00 89.06 289 GLY A CA 1
ATOM 2236 C C . GLY A 1 289 ? 4.189 8.973 0.825 1.00 89.06 289 GLY A C 1
ATOM 2237 O O . GLY A 1 289 ? 3.752 8.785 1.959 1.00 89.06 289 GLY A O 1
ATOM 2238 N N . SER A 1 290 ? 4.645 7.979 0.063 1.00 86.19 290 SER A N 1
ATOM 2239 C CA . SER A 1 290 ? 4.622 6.558 0.422 1.00 86.19 290 SER A CA 1
ATOM 2240 C C . SER A 1 290 ? 5.558 6.279 1.598 1.00 86.19 290 SER A C 1
ATOM 2242 O O . SER A 1 290 ? 5.169 5.605 2.554 1.00 86.19 290 SER A O 1
ATOM 2244 N N . ILE A 1 291 ? 6.755 6.881 1.602 1.00 84.38 291 ILE A N 1
ATOM 2245 C CA . ILE A 1 291 ? 7.688 6.834 2.740 1.00 84.38 291 ILE A CA 1
ATOM 2246 C C . ILE A 1 291 ? 7.046 7.449 3.988 1.00 84.38 291 ILE A C 1
ATOM 2248 O O . ILE A 1 291 ? 7.075 6.847 5.064 1.00 84.38 291 ILE A O 1
ATOM 2252 N N . PHE A 1 292 ? 6.432 8.629 3.856 1.00 86.88 292 PHE A N 1
ATOM 2253 C CA . PHE A 1 292 ? 5.747 9.281 4.968 1.00 86.88 292 PHE A CA 1
ATOM 2254 C C . PHE A 1 292 ? 4.577 8.441 5.492 1.00 86.88 292 PHE A C 1
ATOM 2256 O O . PHE A 1 292 ? 4.447 8.273 6.703 1.00 86.88 292 PHE A O 1
ATOM 2263 N N . CYS A 1 293 ? 3.744 7.883 4.611 1.00 86.62 293 CYS A N 1
ATOM 2264 C CA . CYS A 1 293 ? 2.611 7.045 4.997 1.00 86.62 293 CYS A CA 1
ATOM 2265 C C . CYS A 1 293 ? 3.081 5.765 5.698 1.00 86.62 293 CYS A C 1
ATOM 2267 O O . CYS A 1 293 ? 2.520 5.408 6.732 1.00 86.62 293 CYS A O 1
ATOM 2269 N N . ASN A 1 294 ? 4.146 5.122 5.212 1.00 83.25 294 ASN A N 1
ATOM 2270 C CA . ASN A 1 294 ? 4.752 3.957 5.859 1.00 83.25 294 ASN A CA 1
ATOM 2271 C C . ASN A 1 294 ? 5.276 4.295 7.265 1.00 83.25 294 ASN A C 1
ATOM 2273 O O . ASN A 1 294 ? 4.959 3.605 8.238 1.00 83.25 294 ASN A O 1
ATOM 2277 N N . TYR A 1 295 ? 6.008 5.405 7.394 1.00 83.50 295 TYR A N 1
ATOM 2278 C CA . TYR A 1 295 ? 6.469 5.910 8.685 1.00 83.50 295 TYR A CA 1
ATOM 2279 C C . TYR A 1 295 ? 5.287 6.195 9.624 1.00 83.50 295 TYR A C 1
ATOM 2281 O O . TYR A 1 295 ? 5.253 5.732 10.766 1.00 83.50 295 TYR A O 1
ATOM 2289 N N . PHE A 1 296 ? 4.274 6.911 9.135 1.00 85.94 296 PHE A N 1
ATOM 2290 C CA . PHE A 1 296 ? 3.084 7.252 9.905 1.00 85.94 296 PHE A CA 1
ATOM 2291 C C . PHE A 1 296 ? 2.340 5.999 10.377 1.00 85.94 296 PHE A C 1
ATOM 2293 O O . PHE A 1 296 ? 1.959 5.921 11.546 1.00 85.94 296 PHE A O 1
ATOM 2300 N N . TRP A 1 297 ? 2.188 4.996 9.509 1.00 81.19 297 TRP A N 1
ATOM 2301 C CA . TRP A 1 297 ? 1.612 3.710 9.879 1.00 81.19 297 TRP A CA 1
ATOM 2302 C C . TRP A 1 297 ? 2.402 3.076 11.019 1.00 81.19 297 TRP A C 1
ATOM 2304 O O . TRP A 1 297 ? 1.839 2.795 12.074 1.00 81.19 297 TRP A O 1
ATOM 2314 N N . ARG A 1 298 ? 3.719 2.932 10.861 1.00 77.56 298 ARG A N 1
ATOM 2315 C CA . ARG A 1 298 ? 4.583 2.232 11.819 1.00 77.56 298 ARG A CA 1
ATOM 2316 C C . ARG A 1 298 ? 4.591 2.853 13.216 1.00 77.56 298 ARG A C 1
ATOM 2318 O O . ARG A 1 298 ? 4.619 2.119 14.197 1.00 77.56 298 ARG A O 1
ATOM 2325 N N . TYR A 1 299 ? 4.573 4.180 13.318 1.00 77.00 299 TYR A N 1
ATOM 2326 C CA . TYR A 1 299 ? 4.706 4.870 14.608 1.00 77.00 299 TYR A CA 1
ATOM 2327 C C . TYR A 1 299 ? 3.374 5.306 15.231 1.00 77.00 299 TYR A C 1
ATOM 2329 O O . TYR A 1 299 ? 3.322 5.600 16.430 1.00 77.00 299 TYR A O 1
ATOM 2337 N N . HIS A 1 300 ? 2.289 5.379 14.454 1.00 76.44 300 HIS A N 1
ATOM 2338 C CA . HIS A 1 300 ? 1.017 5.924 14.940 1.00 76.44 300 HIS A CA 1
ATOM 2339 C C . HIS A 1 300 ? -0.200 5.007 14.787 1.00 76.44 300 HIS A C 1
ATOM 2341 O O . HIS A 1 300 ? -1.238 5.340 15.372 1.00 76.44 300 HIS A O 1
ATOM 2347 N N . LEU A 1 301 ? -0.105 3.902 14.035 1.00 72.62 301 LEU A N 1
ATOM 2348 C CA . LEU A 1 301 ? -1.250 3.036 13.714 1.00 72.62 301 LEU A CA 1
ATOM 2349 C C . LEU A 1 301 ? -0.979 1.537 13.863 1.00 72.62 301 LEU A C 1
ATOM 2351 O O . LEU A 1 301 ? -1.846 0.820 14.357 1.00 72.62 301 LEU A O 1
ATOM 2355 N N . GLY A 1 302 ? 0.176 1.065 13.406 1.00 65.38 302 GLY A N 1
ATOM 2356 C CA . GLY A 1 302 ? 0.569 -0.331 13.441 1.00 65.38 302 GLY A CA 1
ATOM 2357 C C . GLY A 1 302 ? 1.164 -0.680 14.796 1.00 65.38 302 GLY A C 1
ATOM 2358 O O . GLY A 1 302 ? 2.159 -0.093 15.215 1.00 65.38 302 GLY A O 1
ATOM 2359 N N . TYR A 1 303 ? 0.560 -1.649 15.473 1.00 65.88 303 TYR A N 1
ATOM 2360 C CA . TYR A 1 303 ? 0.998 -2.109 16.784 1.00 65.88 303 TYR A CA 1
ATOM 2361 C C . TYR A 1 303 ? 1.153 -3.624 16.769 1.00 65.88 303 TYR A C 1
ATOM 2363 O O . TYR A 1 303 ? 0.342 -4.334 16.175 1.00 65.88 303 TYR A O 1
ATOM 2371 N N . ASP A 1 304 ? 2.188 -4.111 17.445 1.00 68.31 304 ASP A N 1
ATOM 2372 C CA . ASP A 1 304 ? 2.316 -5.531 17.742 1.00 68.31 304 ASP A CA 1
ATOM 2373 C C . ASP A 1 304 ? 1.301 -5.911 18.820 1.00 68.31 304 ASP A C 1
ATOM 2375 O O . ASP A 1 304 ? 1.167 -5.206 19.826 1.00 68.31 304 ASP A O 1
ATOM 2379 N N . ARG A 1 305 ? 0.608 -7.038 18.645 1.00 70.19 305 ARG A N 1
ATOM 2380 C CA . ARG A 1 305 ? -0.420 -7.475 19.595 1.00 70.19 305 ARG A CA 1
ATOM 2381 C C . ARG A 1 305 ? -0.424 -8.987 19.770 1.00 70.19 305 ARG A C 1
ATOM 2383 O O . ARG A 1 305 ? -0.300 -9.740 18.806 1.00 70.19 305 ARG A O 1
ATOM 2390 N N . ASP A 1 306 ? -0.596 -9.421 21.011 1.00 66.56 306 ASP A N 1
ATOM 2391 C CA . ASP A 1 306 ? -0.779 -10.834 21.334 1.00 66.56 306 ASP A CA 1
ATOM 2392 C C . ASP A 1 306 ? -2.190 -11.306 20.951 1.00 66.56 306 ASP A C 1
ATOM 2394 O O . ASP A 1 306 ? -3.125 -10.506 20.854 1.00 66.56 306 ASP A O 1
ATOM 2398 N N . SER A 1 307 ? -2.356 -12.616 20.747 1.00 66.56 307 SER A N 1
ATOM 2399 C CA . SER A 1 307 ? -3.669 -13.204 20.447 1.00 66.56 307 SER A CA 1
ATOM 2400 C C . SER A 1 307 ? -4.732 -12.864 21.498 1.00 66.56 307 SER A C 1
ATOM 2402 O O . SER A 1 307 ? -4.428 -12.736 22.688 1.00 66.56 307 SER A O 1
ATOM 2404 N N . PHE A 1 308 ? -5.999 -12.797 21.071 1.00 68.75 308 PHE A N 1
ATOM 2405 C CA . PHE A 1 308 ? -7.148 -12.619 21.963 1.00 68.75 308 PHE A CA 1
ATOM 2406 C C . PHE A 1 308 ? -7.112 -13.580 23.158 1.00 68.75 308 PHE A C 1
ATOM 2408 O O . PHE A 1 308 ? -7.349 -13.170 24.289 1.00 68.75 308 PHE A O 1
ATOM 2415 N N . GLN A 1 309 ? -6.767 -14.849 22.916 1.00 66.19 309 GLN A N 1
ATOM 2416 C CA . GLN A 1 309 ? -6.695 -15.881 23.952 1.00 66.19 309 GLN A CA 1
ATOM 2417 C C . GLN A 1 309 ? -5.592 -15.606 24.972 1.00 66.19 309 GLN A C 1
ATOM 2419 O O . GLN A 1 309 ? -5.836 -15.711 26.168 1.00 66.19 309 GLN A O 1
ATOM 2424 N N . HIS A 1 310 ? -4.399 -15.228 24.509 1.00 67.19 310 HIS A N 1
ATOM 2425 C CA . HIS A 1 310 ? -3.289 -14.904 25.400 1.00 67.19 310 HIS A CA 1
ATOM 2426 C C . HIS A 1 310 ? -3.610 -13.675 26.252 1.00 67.19 310 HIS A C 1
ATOM 2428 O O . HIS A 1 310 ? -3.403 -13.691 27.462 1.00 67.19 310 HIS A O 1
ATOM 2434 N N . ARG A 1 311 ? -4.201 -12.638 25.643 1.00 63.94 311 ARG A N 1
ATOM 2435 C CA . ARG A 1 311 ? -4.616 -11.434 26.371 1.00 63.94 311 ARG A CA 1
ATOM 2436 C C . ARG A 1 311 ? -5.739 -11.718 27.367 1.00 63.94 311 ARG A C 1
ATOM 2438 O O . ARG A 1 311 ? -5.720 -11.170 28.454 1.00 63.94 311 ARG A O 1
ATOM 2445 N N . TYR A 1 312 ? -6.684 -12.590 27.024 1.00 63.03 312 TYR A N 1
ATOM 2446 C CA . TYR A 1 312 ? -7.753 -13.005 27.935 1.00 63.03 312 TYR A CA 1
ATOM 2447 C C . TYR A 1 312 ? -7.252 -13.907 29.076 1.00 63.03 312 TYR A C 1
ATOM 2449 O O . TYR A 1 312 ? -7.816 -13.876 30.161 1.00 63.03 312 TYR A O 1
ATOM 2457 N N . SER A 1 313 ? -6.206 -14.709 28.841 1.00 61.97 313 SER A N 1
ATOM 2458 C CA . SER A 1 313 ? -5.688 -15.682 29.813 1.00 61.97 313 SER A CA 1
ATOM 2459 C C . SER A 1 313 ? -4.656 -15.108 30.790 1.00 61.97 313 SER A C 1
ATOM 2461 O O . SER A 1 313 ? -4.598 -15.579 31.920 1.00 61.97 313 SER A O 1
ATOM 2463 N N . ASN A 1 314 ? -3.823 -14.146 30.370 1.00 57.09 314 ASN A N 1
ATOM 2464 C CA . ASN A 1 314 ? -2.772 -13.568 31.225 1.00 57.09 314 ASN A CA 1
ATOM 2465 C C . ASN A 1 314 ? -3.250 -12.384 32.067 1.00 57.09 314 ASN A C 1
ATOM 2467 O O . ASN A 1 314 ? -2.712 -12.140 33.146 1.00 57.09 314 ASN A O 1
ATOM 2471 N N . ASP A 1 315 ? -4.252 -11.648 31.593 1.00 52.28 315 ASP A N 1
ATOM 2472 C CA . ASP A 1 315 ? -4.820 -10.544 32.346 1.00 52.28 315 ASP A CA 1
ATOM 2473 C C . ASP A 1 315 ? -5.945 -11.068 33.244 1.00 52.28 315 ASP A C 1
ATOM 2475 O O . ASP A 1 315 ? -7.118 -11.074 32.874 1.00 52.28 315 ASP A O 1
ATOM 2479 N N . ASN A 1 316 ? -5.595 -11.382 34.494 1.00 44.66 316 ASN A N 1
ATOM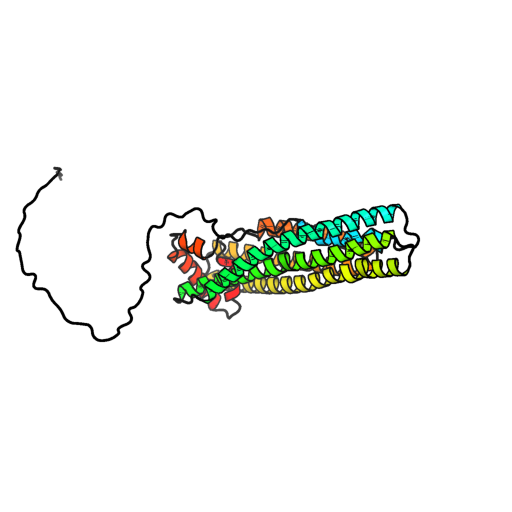 2480 C CA . ASN A 1 316 ? -6.511 -11.390 35.646 1.00 44.66 316 ASN A CA 1
ATOM 2481 C C . ASN A 1 316 ? -6.979 -9.944 35.972 1.00 44.66 316 ASN A C 1
ATOM 2483 O O . ASN A 1 316 ? -7.071 -9.528 37.126 1.00 44.66 316 ASN A O 1
ATOM 2487 N N . ILE A 1 317 ? -7.154 -9.121 34.933 1.00 47.75 317 ILE A N 1
ATOM 2488 C CA . ILE A 1 317 ? -7.601 -7.739 35.016 1.00 47.75 317 ILE A CA 1
ATOM 2489 C C . ILE A 1 317 ? -9.064 -7.768 35.428 1.00 47.75 317 ILE A C 1
ATOM 2491 O O . ILE A 1 317 ? -9.782 -8.729 35.187 1.00 47.75 317 ILE A O 1
ATOM 2495 N N . ASP A 1 318 ? -9.485 -6.676 36.042 1.00 50.53 318 ASP A N 1
ATOM 2496 C CA . ASP A 1 318 ? -10.846 -6.193 36.224 1.00 50.53 318 ASP A CA 1
ATOM 2497 C C . ASP A 1 318 ? -11.649 -6.197 34.894 1.00 50.53 318 ASP A C 1
ATOM 2499 O O . ASP A 1 318 ? -12.015 -5.161 34.333 1.00 50.53 318 ASP A O 1
ATOM 2503 N N . VAL A 1 319 ? -11.847 -7.396 34.329 1.00 49.75 319 VAL A N 1
ATOM 2504 C CA . VAL A 1 319 ? -12.587 -7.707 33.105 1.00 49.75 319 VAL A CA 1
ATOM 2505 C C . VAL A 1 319 ? -13.979 -7.134 33.270 1.00 49.75 319 VAL A C 1
ATOM 2507 O O . VAL A 1 319 ? -14.482 -6.563 32.323 1.00 49.75 319 VAL A O 1
ATOM 2510 N N . SER A 1 320 ? -14.537 -7.182 34.480 1.00 46.22 320 SER A N 1
ATOM 2511 C CA . SER A 1 320 ? -15.792 -6.560 34.892 1.00 46.22 320 SER A CA 1
ATOM 2512 C C . SER A 1 320 ? -15.831 -5.057 34.615 1.00 46.22 320 SER A C 1
ATOM 2514 O O . SER A 1 320 ? -16.754 -4.612 33.940 1.00 46.22 320 SER A O 1
ATOM 2516 N N . ARG A 1 321 ? -14.832 -4.278 35.061 1.00 52.03 321 ARG A N 1
ATOM 2517 C CA . ARG A 1 321 ? -14.810 -2.819 34.864 1.00 52.03 321 ARG A CA 1
ATOM 2518 C C . ARG A 1 321 ? -14.541 -2.424 33.419 1.00 52.03 321 ARG A C 1
ATOM 2520 O O . ARG A 1 321 ? -15.224 -1.551 32.900 1.00 52.03 321 ARG A O 1
ATOM 2527 N N . ARG A 1 322 ? -13.606 -3.088 32.729 1.00 53.75 322 ARG A N 1
ATOM 2528 C CA . ARG A 1 322 ? -13.383 -2.833 31.291 1.00 53.75 322 ARG A CA 1
ATOM 2529 C C . ARG A 1 322 ? -14.557 -3.315 30.436 1.00 53.75 322 ARG A C 1
ATOM 2531 O O . ARG A 1 322 ? -14.877 -2.654 29.457 1.00 53.75 322 ARG A O 1
ATOM 2538 N N . LEU A 1 323 ? -15.219 -4.420 30.797 1.00 53.72 323 LEU A N 1
ATOM 2539 C CA . LEU A 1 323 ? -16.493 -4.836 30.194 1.00 53.72 323 LEU A CA 1
ATOM 2540 C C . LEU A 1 323 ? -17.564 -3.797 30.462 1.00 53.72 323 LEU A C 1
ATOM 2542 O O . LEU A 1 323 ? -18.287 -3.491 29.536 1.00 53.72 323 LEU A O 1
ATOM 2546 N N . GLN A 1 324 ? -17.691 -3.273 31.681 1.00 55.72 324 GLN A N 1
ATOM 2547 C CA . GLN A 1 324 ? -18.679 -2.242 31.997 1.00 55.72 324 GLN A CA 1
ATOM 2548 C C . GLN A 1 324 ? -18.413 -0.974 31.196 1.00 55.72 324 GLN A C 1
ATOM 2550 O O . GLN A 1 324 ? -19.317 -0.522 30.513 1.00 55.72 324 GLN A O 1
ATOM 2555 N N . GLU A 1 325 ? -17.172 -0.490 31.138 1.00 58.81 325 GLU A N 1
ATOM 2556 C CA . GLU A 1 325 ? -16.784 0.624 30.263 1.00 58.81 325 GLU A CA 1
ATOM 2557 C C . GLU A 1 325 ? -17.097 0.303 28.782 1.00 58.81 325 GLU A C 1
ATOM 2559 O O . GLU A 1 325 ? -17.576 1.156 28.036 1.00 58.81 325 GLU A O 1
ATOM 2564 N N . LEU A 1 326 ? -16.890 -0.946 28.345 1.00 55.06 326 LEU A N 1
ATOM 2565 C CA . LEU A 1 326 ? -17.219 -1.413 26.993 1.00 55.06 326 LEU A CA 1
ATOM 2566 C C . LEU A 1 326 ? -18.724 -1.589 26.745 1.00 55.06 326 LEU A C 1
ATOM 2568 O O . LEU A 1 326 ? -19.127 -1.434 25.599 1.00 55.06 326 LEU A O 1
ATOM 2572 N N . ILE A 1 327 ? -19.537 -1.906 27.755 1.00 58.84 327 ILE A N 1
ATOM 2573 C CA . ILE A 1 327 ? -21.006 -2.049 27.710 1.00 58.84 327 ILE A CA 1
ATOM 2574 C C . ILE A 1 327 ? -21.687 -0.683 27.846 1.00 58.84 327 ILE A C 1
ATOM 2576 O O . ILE A 1 327 ? -22.747 -0.473 27.274 1.00 58.84 327 ILE A O 1
ATOM 2580 N N . GLU A 1 328 ? -21.081 0.271 28.538 1.00 60.00 328 GLU A N 1
ATOM 2581 C CA . GLU A 1 328 ? -21.560 1.652 28.596 1.00 60.00 328 GLU A CA 1
ATOM 2582 C C . GLU A 1 328 ? -21.312 2.340 27.254 1.00 60.00 328 GLU A C 1
ATOM 2584 O O . GLU A 1 328 ? -22.228 2.901 26.659 1.00 60.00 328 GLU A O 1
ATOM 2589 N N . VAL A 1 329 ? -20.102 2.191 26.698 1.00 58.81 329 VAL A N 1
ATOM 2590 C CA . VAL A 1 329 ? -19.819 2.591 25.312 1.00 58.81 329 VAL A CA 1
ATOM 2591 C C . VAL A 1 329 ? -20.731 1.800 24.360 1.00 58.81 329 VAL A C 1
ATOM 2593 O O . VAL A 1 329 ? -21.358 2.423 23.507 1.00 58.81 329 VAL A O 1
ATOM 2596 N N . HIS A 1 330 ? -20.851 0.478 24.600 1.00 59.91 330 HIS A N 1
ATOM 2597 C CA . HIS A 1 330 ? -21.923 -0.487 24.243 1.00 59.91 330 HIS A CA 1
ATOM 2598 C C . HIS A 1 330 ? -23.283 0.099 23.826 1.00 59.91 330 HIS A C 1
ATOM 2600 O O . HIS A 1 330 ? -23.725 0.197 22.670 1.00 59.91 330 HIS A O 1
ATOM 2606 N N . GLU A 1 331 ? -23.983 0.454 24.880 1.00 60.12 331 GLU A N 1
ATOM 2607 C CA . GLU A 1 331 ? -25.356 0.893 24.871 1.00 60.12 331 GLU A CA 1
ATOM 2608 C C . GLU A 1 331 ? -25.450 2.317 24.314 1.00 60.12 331 GLU A C 1
ATOM 2610 O O . GLU A 1 331 ? -26.313 2.571 23.469 1.00 60.12 331 GLU A O 1
ATOM 2615 N N . ALA A 1 332 ? -24.479 3.185 24.632 1.00 57.34 332 ALA A N 1
ATOM 2616 C CA . ALA A 1 332 ? -24.419 4.561 24.135 1.00 57.34 332 ALA A CA 1
ATOM 2617 C C . ALA A 1 332 ? -24.316 4.671 22.612 1.00 57.34 332 ALA A C 1
ATOM 2619 O O . ALA A 1 332 ? -24.846 5.578 21.965 1.00 57.34 332 ALA A O 1
ATOM 2620 N N . LEU A 1 333 ? -23.610 3.726 22.009 1.00 55.50 333 LEU A N 1
ATOM 2621 C CA . LEU A 1 333 ? -23.423 3.643 20.569 1.00 55.50 333 LEU A CA 1
ATOM 2622 C C . LEU A 1 333 ? -24.587 2.865 19.903 1.00 55.50 333 LEU A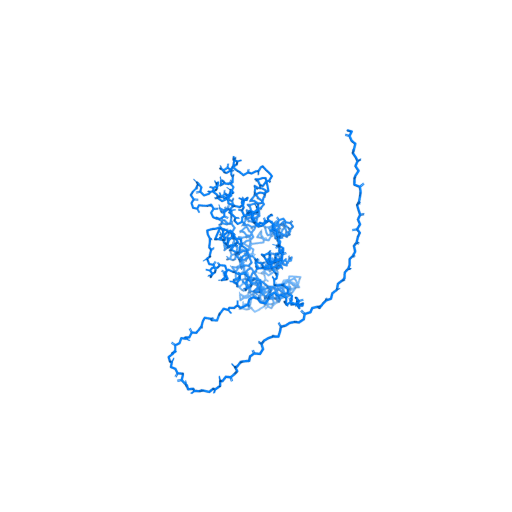 C 1
ATOM 2624 O O . LEU A 1 333 ? -25.049 3.249 18.830 1.00 55.50 333 LEU A O 1
ATOM 2628 N N . MET A 1 334 ? -25.140 1.817 20.525 1.00 54.56 334 MET A N 1
ATOM 2629 C CA . MET A 1 334 ? -26.239 1.025 19.934 1.00 54.56 334 MET A CA 1
ATOM 2630 C C . MET A 1 334 ? -27.590 1.738 19.861 1.00 54.56 334 MET A C 1
ATOM 2632 O O . MET A 1 334 ? -28.398 1.403 18.990 1.00 54.56 334 MET A O 1
ATOM 2636 N N . HIS A 1 335 ? -27.831 2.758 20.688 1.00 54.47 335 HIS A N 1
ATOM 2637 C CA . HIS A 1 335 ? -29.020 3.608 20.565 1.00 54.47 335 HIS A CA 1
ATOM 2638 C C . HIS A 1 335 ? -29.100 4.372 19.219 1.00 54.47 335 HIS A C 1
ATOM 2640 O O . HIS A 1 335 ? -30.109 5.017 18.937 1.00 54.47 335 HIS A O 1
ATOM 2646 N N . GLY A 1 336 ? -28.084 4.257 18.347 1.00 46.53 336 GLY A N 1
ATOM 2647 C CA . GLY A 1 336 ? -27.990 4.948 17.062 1.00 46.53 336 GLY A CA 1
ATOM 2648 C C . GLY A 1 336 ? -27.795 4.102 15.789 1.00 46.53 336 GLY A C 1
ATOM 2649 O O . GLY A 1 336 ? -27.134 4.588 14.894 1.00 46.53 336 GLY A O 1
ATOM 2650 N N . SER A 1 337 ? -28.398 2.925 15.577 1.00 44.25 337 SER A N 1
ATOM 2651 C CA . SER A 1 337 ? -28.374 2.185 14.274 1.00 44.25 337 SER A CA 1
ATOM 2652 C C . SER A 1 337 ? -27.084 1.394 13.930 1.00 44.25 337 SER A C 1
ATOM 2654 O O . SER A 1 337 ? -26.038 1.526 14.547 1.00 44.25 337 SER A O 1
ATOM 2656 N N . ALA A 1 338 ? -27.156 0.510 12.926 1.00 40.91 338 ALA A N 1
ATOM 2657 C CA . ALA A 1 338 ? -26.211 -0.572 12.602 1.00 40.91 338 ALA A CA 1
ATOM 2658 C C . ALA A 1 338 ? -24.777 -0.156 12.193 1.00 40.91 338 ALA A C 1
ATOM 2660 O O . ALA A 1 338 ? -23.896 -1.007 12.095 1.00 40.91 338 ALA A O 1
ATOM 2661 N N . ALA A 1 339 ? -24.501 1.137 11.997 1.00 43.12 339 ALA A N 1
ATOM 2662 C CA . ALA A 1 339 ? -23.162 1.662 11.683 1.00 43.12 339 ALA A CA 1
ATOM 2663 C C . ALA A 1 339 ? -22.162 1.579 12.862 1.00 43.12 339 ALA A C 1
ATOM 2665 O O . ALA A 1 339 ? -21.006 1.979 12.735 1.00 43.12 339 ALA A O 1
ATOM 2666 N N . TYR A 1 340 ? -22.616 1.099 14.019 1.00 49.12 340 TYR A N 1
ATOM 2667 C CA . TYR A 1 340 ? -21.947 1.285 15.300 1.00 49.12 340 TYR A CA 1
ATOM 2668 C C . TYR A 1 340 ? -21.081 0.112 15.755 1.00 49.12 340 TYR A C 1
ATOM 2670 O O . TYR A 1 340 ? -20.063 0.356 16.400 1.00 49.12 340 TYR A O 1
ATOM 2678 N N . VAL A 1 341 ? -21.387 -1.124 15.337 1.00 47.47 341 VAL A N 1
ATOM 2679 C CA . VAL A 1 341 ? -20.555 -2.323 15.597 1.00 47.47 341 VAL A CA 1
ATOM 2680 C C . VAL A 1 341 ? -19.123 -2.127 15.077 1.00 47.47 341 VAL A C 1
ATOM 2682 O O . VAL A 1 341 ? -18.156 -2.560 15.695 1.00 47.47 341 VAL A O 1
ATOM 2685 N N . ASP A 1 342 ? -18.971 -1.368 13.991 1.00 46.22 342 ASP A N 1
ATOM 2686 C CA . ASP A 1 342 ? -17.677 -1.086 13.376 1.00 46.22 342 ASP A CA 1
ATOM 2687 C C . ASP A 1 342 ? -16.805 -0.089 14.152 1.00 46.22 342 ASP A C 1
ATOM 2689 O O . ASP A 1 342 ? -15.576 -0.107 14.007 1.00 46.22 342 ASP A O 1
ATOM 2693 N N . CYS A 1 343 ? -17.427 0.760 14.975 1.00 47.22 343 CYS A N 1
ATOM 2694 C CA . CYS A 1 343 ? -16.747 1.759 15.792 1.00 47.22 343 CYS A CA 1
ATOM 2695 C C . CYS A 1 343 ? -16.189 1.164 17.094 1.00 47.22 343 CYS A C 1
ATOM 2697 O O . CYS A 1 343 ? -15.148 1.604 17.577 1.00 47.22 343 CYS A O 1
ATOM 2699 N N . TYR A 1 344 ? -16.792 0.080 17.594 1.00 46.97 344 TYR A N 1
ATOM 2700 C CA . TYR A 1 344 ? -16.291 -0.690 18.743 1.00 46.97 344 TYR A CA 1
ATOM 2701 C C . TYR A 1 344 ? -14.886 -1.227 18.581 1.00 46.97 344 TYR A C 1
ATOM 2703 O O . TYR A 1 344 ? -14.113 -1.292 19.536 1.00 46.97 344 TYR A O 1
ATOM 2711 N N . SER A 1 345 ? -14.542 -1.597 17.355 1.00 47.09 345 SER A N 1
ATOM 2712 C CA . SER A 1 345 ? -13.214 -2.079 17.012 1.00 47.09 345 SER A CA 1
ATOM 2713 C C . SER A 1 345 ? -12.132 -1.009 17.172 1.00 47.09 345 SER A C 1
ATOM 2715 O O . SER A 1 345 ? -10.951 -1.319 17.134 1.00 47.09 345 SER A O 1
ATOM 2717 N N . PHE A 1 346 ? -12.489 0.261 17.367 1.00 47.81 346 PHE A N 1
ATOM 2718 C CA . PHE A 1 346 ? -11.514 1.307 17.667 1.00 47.81 346 PHE A CA 1
ATOM 2719 C C . PHE A 1 346 ? -11.225 1.445 19.174 1.00 47.81 346 PHE A C 1
ATOM 2721 O O . PHE A 1 346 ? -10.192 2.021 19.511 1.00 47.81 346 PHE A O 1
ATOM 2728 N N . THR A 1 347 ? -12.083 0.912 20.056 1.00 46.56 347 THR A N 1
ATOM 2729 C CA . THR A 1 347 ? -12.033 1.125 21.518 1.00 46.56 347 THR A CA 1
ATOM 2730 C C . THR A 1 347 ? -11.117 0.141 22.254 1.00 46.56 347 THR A C 1
ATOM 2732 O O . THR A 1 347 ? -10.403 0.538 23.165 1.00 46.56 347 THR A O 1
ATOM 2735 N N . ILE A 1 348 ? -11.091 -1.135 21.851 1.00 44.16 348 ILE A N 1
ATOM 2736 C CA . ILE A 1 348 ? -10.405 -2.229 22.582 1.00 44.16 348 ILE A CA 1
ATOM 2737 C C . ILE A 1 348 ? -8.862 -2.150 22.528 1.00 44.16 348 ILE A C 1
ATOM 2739 O O . ILE A 1 348 ? -8.146 -2.883 23.217 1.00 44.16 348 ILE A O 1
ATOM 2743 N N . THR A 1 349 ? -8.318 -1.237 21.730 1.00 42.09 349 THR A N 1
ATOM 2744 C CA . THR A 1 349 ? -6.871 -1.025 21.611 1.00 42.09 349 THR A CA 1
ATOM 2745 C C . THR A 1 349 ? -6.280 -0.182 22.757 1.00 42.09 349 THR A C 1
ATOM 2747 O O . THR A 1 349 ? -5.072 0.039 22.755 1.00 42.09 349 THR A O 1
ATOM 2750 N N . TYR A 1 350 ? -7.090 0.255 23.736 1.00 32.44 350 TYR A N 1
ATOM 2751 C CA . TYR A 1 350 ? -6.668 1.030 24.916 1.00 32.44 350 TYR A CA 1
ATOM 2752 C C . TYR A 1 350 ? -6.875 0.269 26.238 1.00 32.44 350 TYR A C 1
ATOM 2754 O O . TYR A 1 350 ? -7.934 -0.367 26.431 1.00 32.44 350 TYR A O 1
#

pLDDT: mean 70.17, std 21.27, range [23.45, 94.56]

Radius of gyration: 31.8 Å; chains: 1; bounding box: 55×75×116 Å

Foldseek 3Di:
DDDDDDDDDDDDDDDDDDDDDDDDDDDDDDDDDDDDDDPDPDDPDDDDDDPDPFDWQDPPLPLCLLCLLVLLCLLLLLQVQLDPPRDPVSLVSLLVSLVVLQVVLVVLVVQLVVLVSSLVVLVVLLVVLVVDDDDPLVVLVSLLVNLLSVLVNVCSVQSGNLSSVLSNQLSNQQSCLSNLCSVPVDVVSSVSSLCRSQPPSLVSLLVSLVVLLVVLVVQLVLLVLLLVLLVQLVVQADPVLSVQLNLLSVLSNVLSVLVNVLSNQSSVLSNCSSHDSVSVVSSVVSSVSSSVSSVSCVPPPDDMGGRPVVVVVPPPDCCVVVSVSLVSSVVSSVVDDDSRSSSSNSRVVD

Organism: Dothistroma septosporum (strain NZE10 / CBS 128990) (NCBI:txid675120)

Sequence (350 aa):
MADNDPAGASARSTTTKMHSDVHIEKQAGDEGSTLRDSSVYHVDDHQPIGDSPVPKYRNSLLAVIGYLDLTNALDFPANVWNQVPVPLFAKVLMGIGGGIAILSTAFAFWDMVRAWRNNTFLRGERAHLKRKRRSRVITLVEQAWLGINERELGWEVLDSWLLDAFLAVAGILVGTGCVMAIRGNLHPVFLASNILSGYLGNSFYALYAVINTAWCFFMWRRAHACEGAVKRAEREVGAKMMTALKKHAMRHKMYAIGNGATILVSGVGSEISSTKWQGYVVLIPCVLGSIFCNYFWRYHLGYDRDSFQHRYSNDNIDVSRRLQELIEVHEALMHGSAAYVDCYSFTITY

Secondary structure (DSSP, 8-state):
-------------------------------------------------------EE-----GGGGGHHHHHGGGHHHHHS--SSPPHHHHHHHHHHHHHHHHHHHHHHHHHHHHHHHHHHHHHHHHHHHH---SHHHHHHHHHHHHHHHHHHHHIIIIIIIHHHHHHHHHHHHHHHHHHHHTTTSHHHHHHHHIIIIIIHHHHHHHHHHHHHHHHHHHHHHHHHHHHHHHHTTTTS-HHHHHHHHHHHHHHHHHHHHHHHHHHHHHHHHHHHTT-THHHHHHHHHHHHHHHHHHHHHHHT---EE-HHHHHHH----HHHHHHHHHHHHHHHHTT-GGGHHHHTTTTT-